Protein AF-A0A381YYX6-F1 (afdb_monomer)

Radius of gyration: 19.39 Å; Cα contacts (8 Å, |Δi|>4): 511; chains: 1; bounding box: 46×41×52 Å

Solvent-accessible surface area (backbone atoms only — not comparable to full-atom values): 13611 Å² total; per-residue (Å²): 104,41,67,60,28,30,72,75,61,34,85,60,51,74,38,57,66,86,81,47,61,52,82,28,26,32,39,23,17,33,69,49,66,44,70,76,46,42,78,76,57,62,73,68,80,57,41,55,58,58,38,49,52,54,51,28,69,72,67,76,47,62,73,60,27,25,20,23,39,21,57,35,82,62,20,56,40,52,27,56,23,40,12,15,75,65,76,27,33,32,40,36,23,17,26,50,78,36,66,72,88,50,69,55,68,26,39,40,44,83,70,76,45,55,38,44,68,23,29,32,22,34,63,85,61,55,73,49,77,45,79,65,96,45,40,68,58,41,43,56,53,51,52,56,49,24,53,72,61,69,32,34,27,41,36,35,40,44,56,35,32,31,58,64,42,68,72,40,45,40,67,47,47,50,57,48,51,50,52,50,53,46,27,51,73,67,34,92,70,65,37,66,65,42,37,52,76,77,43,95,75,78,90,88,76,54,57,46,79,77,47,72,52,77,46,81,54,99,92,39,45,34,39,42,36,36,28,41,26,38,82,96,36,55,88,44,56,41,37,37,37,31,48,81,41,86,73,47,74,34,47,98,88,83

Nearest PDB structures (foldseek):
  2o3i-assembly1_A  TM=8.059E-01  e=4.356E-14  Chromobacterium violaceum
  2o3i-assembly1_B  TM=8.061E-01  e=8.939E-14  Chromobacterium violaceum
  1uuz-assembly2_B  TM=4.459E-01  e=5.974E-01  Pseudomonas aeruginosa
  1lfp-assembly1_A  TM=2.834E-01  e=3.011E+00  Aquifex aeolicus

Secondary structure (DSSP, 8-state):
-HHHHHHHH-PPPEE-GGGS-TTSEEEEEEEEE-HHHHTTS---S-HHHHHHHHHHHHHT--EEEEEES-SSGGGGTHHHHHHHHHT--EESEESSSS--SSGGGSGGGGGT----SEEEE-TT--EEEE--SSHHHHHHHHHHHHHHTTSEEEEE---EEHHHHTTT-EETHHHHHHHHHHHHHH-SS-HHHHHHHHS-------EEEEEEEEEEETTEEEEEEEEEE-GGGTT-EEEEEEESEEEEEEETT-

Structure (mmCIF, N/CA/C/O backbone):
data_AF-A0A381YYX6-F1
#
_entry.id   AF-A0A381YYX6-F1
#
loop_
_atom_site.group_PDB
_atom_site.id
_atom_site.type_symbol
_atom_site.label_atom_id
_atom_site.label_alt_id
_atom_site.label_comp_id
_atom_site.label_asym_id
_atom_site.label_entity_id
_atom_site.label_seq_id
_atom_site.pdbx_PDB_ins_code
_atom_site.Cartn_x
_atom_site.Cartn_y
_atom_site.Cartn_z
_atom_site.occupancy
_atom_site.B_iso_or_equiv
_atom_site.auth_seq_id
_atom_site.auth_comp_id
_atom_site.auth_asym_id
_atom_site.auth_atom_id
_atom_site.pdbx_PDB_model_num
ATOM 1 N N . MET A 1 1 ? 14.173 3.634 7.887 1.00 80.88 1 MET A N 1
ATOM 2 C CA . MET A 1 1 ? 14.440 3.451 6.445 1.00 80.88 1 MET A CA 1
ATOM 3 C C . MET A 1 1 ? 14.039 4.681 5.648 1.00 80.88 1 MET A C 1
ATOM 5 O O . MET A 1 1 ? 14.941 5.336 5.165 1.00 80.88 1 MET A O 1
ATOM 9 N N . ALA A 1 2 ? 12.753 5.049 5.569 1.00 86.69 2 ALA A N 1
ATOM 10 C CA . ALA A 1 2 ? 12.320 6.215 4.785 1.00 86.69 2 ALA A CA 1
ATOM 11 C C . ALA A 1 2 ? 12.984 7.537 5.207 1.00 86.69 2 ALA A C 1
ATOM 13 O O . ALA A 1 2 ? 13.531 8.214 4.350 1.00 86.69 2 ALA A O 1
ATOM 14 N N . LEU A 1 3 ? 13.026 7.856 6.509 1.00 90.12 3 LEU A N 1
ATOM 15 C CA . LEU A 1 3 ? 13.727 9.056 6.998 1.00 90.12 3 LEU A CA 1
ATOM 16 C C . LEU A 1 3 ? 15.197 9.083 6.560 1.00 90.12 3 LEU A C 1
ATOM 18 O O . LEU A 1 3 ? 15.628 10.049 5.955 1.00 90.12 3 LEU A O 1
ATOM 22 N N . HIS A 1 4 ? 15.922 7.984 6.775 1.00 89.62 4 HIS A N 1
ATOM 23 C CA . HIS A 1 4 ? 17.321 7.866 6.363 1.00 89.62 4 HIS A CA 1
ATOM 24 C C . HIS A 1 4 ? 17.508 7.997 4.841 1.00 89.62 4 HIS A C 1
ATOM 26 O O . HIS A 1 4 ? 18.407 8.693 4.390 1.00 89.62 4 HIS A O 1
ATOM 32 N N . ALA A 1 5 ? 16.640 7.371 4.039 1.00 89.88 5 ALA A N 1
ATOM 33 C CA . ALA A 1 5 ? 16.701 7.481 2.582 1.00 89.88 5 ALA A CA 1
ATOM 34 C C . ALA A 1 5 ? 16.467 8.926 2.110 1.00 89.88 5 ALA A C 1
ATOM 36 O O . ALA A 1 5 ? 17.153 9.391 1.208 1.00 89.88 5 ALA A O 1
ATOM 37 N N . VAL A 1 6 ? 15.542 9.647 2.750 1.00 91.56 6 VAL A N 1
ATOM 38 C CA . VAL A 1 6 ? 15.277 11.066 2.472 1.00 91.56 6 VAL A CA 1
ATOM 39 C C . VAL A 1 6 ? 16.420 11.967 2.950 1.00 91.56 6 VAL A C 1
ATOM 41 O O . VAL A 1 6 ? 16.742 12.944 2.281 1.00 91.56 6 VAL A O 1
ATOM 44 N N . GLU A 1 7 ? 17.058 11.655 4.078 1.00 93.69 7 GLU A N 1
ATOM 45 C CA . GLU A 1 7 ? 18.246 12.375 4.560 1.00 93.69 7 GLU A CA 1
ATOM 46 C C . GLU A 1 7 ? 19.425 12.251 3.582 1.00 93.69 7 GLU A C 1
ATOM 48 O O . GLU A 1 7 ? 20.108 13.242 3.326 1.00 93.69 7 GLU A O 1
ATOM 53 N N . GLU A 1 8 ? 19.639 11.064 3.009 1.00 92.19 8 GLU A N 1
ATOM 54 C CA . GLU A 1 8 ? 20.750 10.792 2.087 1.00 92.19 8 GLU A CA 1
ATOM 55 C C . GLU A 1 8 ? 20.473 11.260 0.648 1.00 92.19 8 GLU A C 1
ATOM 57 O O . GLU A 1 8 ? 21.339 11.865 0.014 1.00 92.19 8 GLU A O 1
ATOM 62 N N . ALA A 1 9 ? 19.281 10.978 0.110 1.00 91.81 9 ALA A N 1
ATOM 63 C CA . ALA A 1 9 ? 18.944 11.229 -1.297 1.00 91.81 9 ALA A CA 1
ATOM 64 C C . ALA A 1 9 ? 18.145 12.524 -1.527 1.00 91.81 9 ALA A C 1
ATOM 66 O O . ALA A 1 9 ? 18.048 12.997 -2.661 1.00 91.81 9 ALA A O 1
ATOM 67 N N . GLY A 1 10 ? 17.600 13.122 -0.466 1.00 92.56 10 GLY A N 1
ATOM 68 C CA . GLY A 1 10 ? 16.755 14.311 -0.523 1.00 92.56 10 GLY A CA 1
ATOM 69 C C . GLY A 1 10 ? 15.248 14.010 -0.502 1.00 92.56 10 GLY A C 1
ATOM 70 O O . GLY A 1 10 ? 14.820 12.854 -0.452 1.00 92.56 10 GLY A O 1
ATOM 71 N N . PRO A 1 11 ? 14.411 15.065 -0.502 1.00 93.94 11 PRO A N 1
ATOM 72 C CA . PRO A 1 11 ? 12.960 14.929 -0.449 1.00 93.94 11 PRO A CA 1
ATOM 73 C C . PRO A 1 11 ? 12.409 14.257 -1.709 1.00 93.94 11 PRO A C 1
ATOM 75 O O . PRO A 1 11 ? 12.837 14.551 -2.824 1.00 93.94 11 PRO A O 1
ATOM 78 N N . VAL A 1 12 ? 11.404 13.401 -1.523 1.00 97.19 12 VAL A N 1
ATOM 79 C CA . VAL A 1 12 ? 10.694 12.732 -2.618 1.00 97.19 12 VAL A CA 1
ATOM 80 C C . VAL A 1 12 ? 9.563 13.632 -3.113 1.00 97.19 12 VAL A C 1
ATOM 82 O O . VAL A 1 12 ? 8.680 13.965 -2.318 1.00 97.19 12 VAL A O 1
ATOM 85 N N . PRO A 1 13 ? 9.543 14.022 -4.400 1.00 97.81 13 PRO A N 1
ATOM 86 C CA . PRO A 1 13 ? 8.414 14.749 -4.963 1.00 97.81 13 PRO A CA 1
ATOM 87 C C . PRO A 1 13 ? 7.161 13.872 -4.966 1.00 97.81 13 PRO A C 1
ATOM 89 O O . PRO A 1 13 ? 7.193 12.747 -5.468 1.00 97.81 13 PRO A O 1
ATOM 92 N N . LEU A 1 14 ? 6.068 14.403 -4.429 1.00 98.25 14 LEU A N 1
ATOM 93 C CA . LEU A 1 14 ? 4.738 13.816 -4.544 1.00 98.25 14 LEU A CA 1
ATOM 94 C C . LEU A 1 14 ? 4.060 14.402 -5.791 1.00 98.25 14 LEU A C 1
ATOM 96 O O . LEU A 1 14 ? 4.027 15.625 -5.934 1.00 98.25 14 LEU A O 1
ATOM 100 N N . VAL A 1 15 ? 3.576 13.553 -6.697 1.00 98.56 15 VAL A N 1
ATOM 101 C CA . VAL A 1 15 ? 3.049 13.967 -8.013 1.00 98.56 15 VAL A CA 1
ATOM 102 C C . VAL A 1 15 ? 1.710 13.312 -8.319 1.00 98.56 15 VAL A C 1
ATOM 104 O O . VAL A 1 15 ? 1.430 12.209 -7.847 1.00 98.56 15 VAL A O 1
ATOM 107 N N . ASP A 1 16 ? 0.901 13.955 -9.155 1.00 98.31 16 ASP A N 1
ATOM 108 C CA . ASP A 1 16 ? -0.265 13.310 -9.748 1.00 98.31 16 ASP A CA 1
ATOM 109 C C . ASP A 1 16 ? 0.155 12.532 -11.018 1.00 98.31 16 ASP A C 1
ATOM 111 O O . ASP A 1 16 ? 1.159 12.838 -11.666 1.00 98.31 16 ASP A O 1
ATOM 115 N N . LEU A 1 17 ? -0.609 11.504 -11.397 1.00 98.06 17 LEU A N 1
ATOM 116 C CA . LEU A 1 17 ? -0.414 10.782 -12.662 1.00 98.06 17 LEU A CA 1
ATOM 117 C C . LEU A 1 17 ? -0.517 11.705 -13.891 1.00 98.06 17 LEU A C 1
ATOM 119 O O . LEU A 1 17 ? 0.053 11.404 -14.938 1.00 98.06 17 LEU A O 1
ATOM 123 N N . ASP A 1 18 ? -1.243 12.816 -13.774 1.00 97.69 18 ASP A N 1
ATOM 124 C CA . ASP A 1 18 ? -1.425 13.842 -14.800 1.00 97.69 18 ASP A CA 1
ATOM 125 C C . ASP A 1 18 ? -0.129 14.595 -15.127 1.00 97.69 18 ASP A C 1
ATOM 127 O O . ASP A 1 18 ? 0.014 15.087 -16.247 1.00 97.69 18 ASP A O 1
ATOM 131 N N . ASP A 1 19 ? 0.833 14.602 -14.201 1.00 97.38 19 ASP A N 1
ATOM 132 C CA . ASP A 1 19 ? 2.127 15.273 -14.346 1.00 97.38 19 ASP A CA 1
ATOM 133 C C . ASP A 1 19 ? 3.205 14.382 -14.995 1.00 97.38 19 ASP A C 1
ATOM 135 O O . ASP A 1 19 ? 4.332 14.828 -15.229 1.00 97.38 19 ASP A O 1
ATOM 139 N N . LEU A 1 20 ? 2.887 13.114 -15.277 1.00 97.88 20 LEU A N 1
ATOM 140 C CA . LEU A 1 20 ? 3.829 12.109 -15.774 1.00 97.88 20 LEU A CA 1
ATOM 141 C C . LEU A 1 20 ? 3.598 11.767 -17.254 1.00 97.88 20 LEU A C 1
ATOM 143 O O . LEU A 1 20 ? 2.493 11.886 -17.782 1.00 97.88 20 LEU A O 1
ATOM 147 N N . ASP A 1 21 ? 4.653 11.283 -17.920 1.00 96.81 21 ASP A N 1
ATOM 148 C CA . ASP A 1 21 ? 4.573 10.758 -19.290 1.00 96.81 21 ASP A CA 1
ATOM 149 C C . ASP A 1 21 ? 3.584 9.573 -19.350 1.00 96.81 21 ASP A C 1
ATOM 151 O O . ASP A 1 21 ? 3.831 8.572 -18.670 1.00 96.81 21 ASP A O 1
ATOM 155 N N . PRO A 1 22 ? 2.509 9.633 -20.167 1.00 97.38 22 PRO A N 1
ATOM 156 C CA . PRO A 1 22 ? 1.511 8.565 -20.295 1.00 97.38 22 PRO A CA 1
ATOM 157 C C . PRO A 1 22 ? 2.090 7.175 -20.601 1.00 97.38 22 PRO A C 1
ATOM 159 O O . PRO A 1 22 ? 1.522 6.165 -20.180 1.00 97.38 22 PRO A O 1
ATOM 162 N N . GLU A 1 23 ? 3.225 7.108 -21.301 1.00 96.50 23 GLU A N 1
ATOM 163 C CA . GLU A 1 23 ? 3.896 5.854 -21.666 1.00 96.50 23 GLU A CA 1
ATOM 164 C C . GLU A 1 23 ? 4.914 5.374 -20.617 1.00 96.50 23 GLU A C 1
ATOM 166 O O . GLU A 1 23 ? 5.422 4.246 -20.707 1.00 96.50 23 GLU A O 1
ATOM 171 N N . GLY A 1 24 ? 5.216 6.215 -19.626 1.00 96.62 24 GLY A N 1
ATOM 172 C CA . GLY A 1 24 ? 6.117 5.906 -18.526 1.00 96.62 24 GLY A CA 1
ATOM 173 C C . GLY A 1 24 ? 5.569 4.801 -17.627 1.00 96.62 24 GLY A C 1
ATOM 174 O O . GLY A 1 24 ? 4.358 4.646 -17.481 1.00 96.62 24 GLY A O 1
ATOM 175 N N . LEU A 1 25 ? 6.459 4.008 -17.029 1.00 98.19 25 LEU A N 1
ATOM 176 C CA . LEU A 1 25 ? 6.074 2.899 -16.158 1.00 98.19 25 LEU A CA 1
ATOM 177 C C . LEU A 1 25 ? 5.944 3.365 -14.698 1.00 98.19 25 LEU A C 1
ATOM 179 O O . LEU A 1 25 ? 6.877 3.944 -14.143 1.00 98.19 25 LEU A O 1
ATOM 183 N N . VAL A 1 26 ? 4.815 3.073 -14.059 1.00 98.44 26 VAL A N 1
ATOM 184 C CA . VAL A 1 26 ? 4.611 3.241 -12.615 1.00 98.44 26 VAL A CA 1
ATOM 185 C C . VAL A 1 26 ? 4.803 1.891 -11.934 1.00 98.44 26 VAL A C 1
ATOM 187 O O . VAL A 1 26 ? 4.301 0.871 -12.416 1.00 98.44 26 VAL A O 1
ATOM 190 N N . LEU A 1 27 ? 5.520 1.884 -10.809 1.00 98.38 27 LEU A N 1
ATOM 191 C CA . LEU A 1 27 ? 5.778 0.682 -10.014 1.00 98.38 27 LEU A CA 1
ATOM 192 C C . LEU A 1 27 ? 5.077 0.748 -8.647 1.00 98.38 27 LEU A C 1
ATOM 194 O O . LEU A 1 27 ? 5.678 1.222 -7.672 1.00 98.38 27 LEU A O 1
ATOM 198 N N . PRO A 1 28 ? 3.830 0.243 -8.536 1.00 97.94 28 PRO A N 1
ATOM 199 C CA . PRO A 1 28 ? 3.212 -0.008 -7.242 1.00 97.94 28 PRO A CA 1
ATOM 200 C C . PRO A 1 28 ? 4.079 -0.974 -6.442 1.00 97.94 28 PRO A C 1
ATOM 202 O O . PRO A 1 28 ? 4.498 -2.024 -6.939 1.00 97.94 28 PRO A O 1
ATOM 205 N N . SER A 1 29 ? 4.399 -0.584 -5.218 1.00 95.88 29 SER A N 1
ATOM 206 C CA . SER A 1 29 ? 5.426 -1.225 -4.410 1.00 95.88 29 SER A CA 1
ATOM 207 C C . SER A 1 29 ? 4.959 -1.397 -2.973 1.00 95.88 29 SER A C 1
ATOM 209 O O . SER A 1 29 ? 4.189 -0.594 -2.447 1.00 95.88 29 SER A O 1
ATOM 211 N N . GLY A 1 30 ? 5.443 -2.452 -2.332 1.00 94.38 30 GLY A N 1
ATOM 212 C CA . GLY A 1 30 ? 5.101 -2.777 -0.956 1.00 94.38 30 GLY A CA 1
ATOM 213 C C . GLY A 1 30 ? 5.830 -4.023 -0.473 1.00 94.38 30 GLY A C 1
ATOM 214 O O . GLY A 1 30 ? 6.678 -4.591 -1.159 1.00 94.38 30 GLY A O 1
ATOM 215 N N . MET A 1 31 ? 5.484 -4.468 0.719 1.00 92.69 31 MET A N 1
ATOM 216 C CA . MET A 1 31 ? 5.935 -5.694 1.346 1.00 92.69 31 MET A CA 1
ATOM 217 C C . MET A 1 31 ? 4.779 -6.696 1.376 1.00 92.69 31 MET A C 1
ATOM 219 O O . MET A 1 31 ? 3.639 -6.346 1.677 1.00 92.69 31 MET A O 1
ATOM 223 N N . ILE A 1 32 ? 5.104 -7.961 1.126 1.00 92.06 32 ILE A N 1
ATOM 224 C CA . ILE A 1 32 ? 4.199 -9.097 1.283 1.00 92.06 32 ILE A CA 1
ATOM 225 C C . ILE A 1 32 ? 4.720 -9.975 2.420 1.00 92.06 32 ILE A C 1
ATOM 227 O O . ILE A 1 32 ? 5.926 -10.205 2.546 1.00 92.06 32 ILE A O 1
ATOM 231 N N . GLY A 1 33 ? 3.808 -10.500 3.235 1.00 88.25 33 GLY A N 1
ATOM 232 C CA . GLY A 1 33 ? 4.115 -11.397 4.347 1.00 88.25 33 GLY A CA 1
ATOM 233 C C . GLY A 1 33 ? 3.717 -10.815 5.697 1.00 88.25 33 GLY A C 1
ATOM 234 O O . GLY A 1 33 ? 2.875 -9.927 5.775 1.00 88.25 33 GLY A O 1
ATOM 235 N N . ALA A 1 34 ? 4.297 -11.349 6.769 1.00 82.25 34 ALA A N 1
ATOM 236 C CA . ALA A 1 34 ? 3.921 -10.993 8.132 1.00 82.25 34 ALA A CA 1
ATOM 237 C C . ALA A 1 34 ? 4.658 -9.725 8.612 1.00 82.25 34 ALA A C 1
ATOM 239 O O . ALA A 1 34 ? 5.888 -9.752 8.727 1.00 82.25 34 ALA A O 1
ATOM 240 N N . PRO A 1 35 ? 3.947 -8.642 8.990 1.00 75.75 35 PRO A N 1
ATOM 241 C CA . PRO A 1 35 ? 4.582 -7.440 9.538 1.00 75.75 35 PRO A CA 1
ATOM 242 C C . PRO A 1 35 ? 5.388 -7.708 10.815 1.00 75.75 35 PRO A C 1
ATOM 244 O O . PRO A 1 35 ? 6.417 -7.079 11.043 1.00 75.75 35 PRO A O 1
ATOM 247 N N . THR A 1 36 ? 4.960 -8.678 11.629 1.00 77.19 36 THR A N 1
ATOM 248 C CA . THR A 1 36 ? 5.667 -9.090 12.852 1.00 77.19 36 THR A CA 1
ATOM 249 C C . THR A 1 36 ? 7.065 -9.626 12.563 1.00 77.19 36 THR A C 1
ATOM 251 O O . THR A 1 36 ? 7.990 -9.351 13.318 1.00 77.19 36 THR A O 1
ATOM 254 N N . VAL A 1 37 ? 7.239 -10.336 11.446 1.00 83.06 37 VAL A N 1
ATOM 255 C CA . VAL A 1 37 ? 8.537 -10.872 11.023 1.00 83.06 37 VAL A CA 1
ATOM 256 C C . VAL A 1 37 ? 9.470 -9.751 10.577 1.00 83.06 37 VAL A C 1
ATOM 258 O O . VAL A 1 37 ? 10.661 -9.802 10.861 1.00 83.06 37 VAL A O 1
ATOM 261 N N . MET A 1 38 ? 8.950 -8.714 9.917 1.00 77.62 38 MET A N 1
ATOM 262 C CA . MET A 1 38 ? 9.761 -7.603 9.406 1.00 77.62 38 MET A CA 1
ATOM 263 C C . MET A 1 38 ? 10.511 -6.845 10.511 1.00 77.62 38 MET A C 1
ATOM 265 O O . MET A 1 38 ? 11.595 -6.319 10.267 1.00 77.62 38 MET A O 1
ATOM 269 N N . VAL A 1 39 ? 9.963 -6.802 11.728 1.00 80.94 39 VAL A N 1
ATOM 270 C CA . VAL A 1 39 ? 10.629 -6.155 12.871 1.00 80.94 39 VAL A CA 1
ATOM 271 C C . VAL A 1 39 ? 11.963 -6.840 13.206 1.00 80.94 39 VAL A C 1
ATOM 273 O O . VAL A 1 39 ? 12.892 -6.179 13.662 1.00 80.94 39 VAL A O 1
ATOM 276 N N . GLU A 1 40 ? 12.084 -8.141 12.932 1.00 85.38 40 GLU A N 1
ATOM 277 C CA . GLU A 1 40 ? 13.297 -8.933 13.177 1.00 85.38 40 GLU A CA 1
ATOM 278 C C . GLU A 1 40 ? 14.110 -9.176 11.893 1.00 85.38 40 GLU A C 1
ATOM 280 O O . GLU A 1 40 ? 15.341 -9.205 11.916 1.00 85.38 40 GLU A O 1
ATOM 285 N N . LYS A 1 41 ? 13.428 -9.311 10.751 1.00 87.31 41 LYS A N 1
ATOM 286 C CA . LYS A 1 41 ? 14.003 -9.532 9.420 1.00 87.31 41 LYS A CA 1
ATOM 287 C C . LYS A 1 41 ? 14.130 -8.205 8.673 1.00 87.31 41 LYS A C 1
ATOM 289 O O . LYS A 1 41 ? 13.368 -7.907 7.753 1.00 87.31 41 LYS A O 1
ATOM 294 N N . ILE A 1 42 ? 15.095 -7.404 9.119 1.00 86.44 42 ILE A N 1
ATOM 295 C CA . ILE A 1 42 ? 15.358 -6.055 8.604 1.00 86.44 42 ILE A CA 1
ATOM 296 C C . ILE A 1 42 ? 15.678 -6.122 7.096 1.00 86.44 42 ILE A C 1
ATOM 298 O O . ILE A 1 42 ? 16.558 -6.898 6.712 1.00 86.44 42 ILE A O 1
ATOM 302 N N . PRO A 1 43 ? 15.011 -5.321 6.239 1.00 86.56 43 PRO A N 1
ATOM 303 C CA . PRO A 1 43 ? 15.330 -5.281 4.815 1.00 86.56 43 PRO A CA 1
ATOM 304 C C . PRO A 1 43 ? 16.753 -4.768 4.557 1.00 86.56 43 PRO A C 1
ATOM 306 O O . PRO A 1 43 ? 17.289 -3.954 5.310 1.00 86.56 43 PRO A O 1
ATOM 309 N N . ASN A 1 44 ? 17.345 -5.224 3.459 1.00 91.69 44 ASN A N 1
ATOM 310 C CA . ASN A 1 44 ? 18.684 -4.874 3.001 1.00 91.69 44 ASN A CA 1
ATOM 311 C C . ASN A 1 44 ? 18.810 -3.387 2.634 1.00 91.69 44 ASN A C 1
ATOM 313 O O . ASN A 1 44 ? 19.843 -2.771 2.878 1.00 91.69 44 ASN A O 1
ATOM 317 N N . GLY A 1 45 ? 17.753 -2.821 2.047 1.00 89.06 45 GLY A N 1
ATOM 318 C CA . GLY A 1 45 ? 17.700 -1.461 1.514 1.00 89.06 45 GLY A CA 1
ATOM 319 C C . GLY A 1 45 ? 17.890 -1.383 -0.004 1.00 89.06 45 GLY A C 1
ATOM 320 O O . GLY A 1 45 ? 17.571 -0.356 -0.592 1.00 89.06 45 GLY A O 1
ATOM 321 N N . ALA A 1 46 ? 18.362 -2.453 -0.654 1.00 93.38 46 ALA A N 1
ATOM 322 C CA . ALA A 1 46 ? 18.570 -2.511 -2.105 1.00 93.38 46 ALA A CA 1
ATOM 323 C C . ALA A 1 46 ? 17.494 -3.318 -2.864 1.00 93.38 46 ALA A C 1
ATOM 325 O O . ALA A 1 46 ? 17.630 -3.541 -4.071 1.00 93.38 46 ALA A O 1
ATOM 326 N N . GLU A 1 47 ? 16.428 -3.760 -2.191 1.00 95.31 47 GLU A N 1
ATOM 327 C CA . GLU A 1 47 ? 15.335 -4.536 -2.790 1.00 95.31 47 GLU A CA 1
ATOM 328 C C . GLU A 1 47 ? 14.663 -3.778 -3.937 1.00 95.31 47 GLU A C 1
ATOM 330 O O . GLU A 1 47 ? 14.423 -4.358 -4.997 1.00 95.31 47 GLU A O 1
ATOM 335 N N . SER A 1 48 ? 14.440 -2.471 -3.760 1.00 94.44 48 SER A N 1
ATOM 336 C CA . SER A 1 48 ? 13.891 -1.571 -4.781 1.00 94.44 48 SER A CA 1
ATOM 337 C C . SER A 1 48 ? 14.650 -1.685 -6.104 1.00 94.44 48 SER A C 1
ATOM 339 O O . SER A 1 48 ? 14.050 -1.828 -7.167 1.00 94.44 48 SER A O 1
ATOM 341 N N . ARG A 1 49 ? 15.985 -1.680 -6.040 1.00 96.06 49 ARG A N 1
ATOM 342 C CA . ARG A 1 49 ? 16.882 -1.681 -7.195 1.00 96.06 49 ARG A CA 1
ATOM 343 C C . ARG A 1 49 ? 16.800 -2.986 -7.970 1.00 96.06 49 ARG A C 1
ATOM 345 O O . ARG A 1 49 ? 16.708 -2.957 -9.196 1.00 96.06 49 ARG A O 1
ATOM 352 N N . VAL A 1 50 ? 16.840 -4.118 -7.269 1.00 97.94 50 VAL A N 1
ATOM 353 C CA . VAL A 1 50 ? 16.811 -5.440 -7.910 1.00 97.94 50 VAL A CA 1
ATOM 354 C C . VAL A 1 50 ? 15.415 -5.779 -8.443 1.00 97.94 50 VAL A C 1
ATOM 356 O O . VAL A 1 50 ? 15.306 -6.333 -9.535 1.00 97.94 50 VAL A O 1
ATOM 359 N N . ILE A 1 51 ? 14.353 -5.361 -7.742 1.00 98.19 51 ILE A N 1
ATOM 360 C CA . ILE A 1 51 ? 12.956 -5.488 -8.188 1.00 98.19 51 ILE A CA 1
ATOM 361 C C . ILE A 1 51 ? 12.712 -4.622 -9.427 1.00 98.19 51 ILE A C 1
ATOM 363 O O . ILE A 1 51 ? 12.270 -5.142 -10.453 1.00 98.19 51 ILE A O 1
ATOM 367 N N . ARG A 1 52 ? 13.056 -3.326 -9.370 1.00 97.62 52 ARG A N 1
ATOM 368 C CA . ARG A 1 52 ? 12.925 -2.401 -10.506 1.00 97.62 52 ARG A CA 1
ATOM 369 C C . ARG A 1 52 ? 13.681 -2.931 -11.716 1.00 97.62 52 ARG A C 1
ATOM 371 O O . ARG A 1 52 ? 13.093 -3.062 -12.780 1.00 97.62 52 ARG A O 1
ATOM 378 N N . SER A 1 53 ? 14.950 -3.309 -11.545 1.00 97.88 53 SER A N 1
ATOM 379 C CA . SER A 1 53 ? 15.772 -3.816 -12.648 1.00 97.88 53 SER A CA 1
ATOM 380 C C . SER A 1 53 ? 15.163 -5.055 -13.313 1.00 97.88 53 SER A C 1
ATOM 382 O O . SER A 1 53 ? 15.173 -5.143 -14.540 1.00 97.88 53 SER A O 1
ATOM 384 N N . ALA A 1 54 ? 14.602 -5.987 -12.535 1.00 98.25 54 ALA A N 1
ATOM 385 C CA . ALA A 1 54 ? 13.947 -7.172 -13.081 1.00 98.25 54 ALA A CA 1
ATOM 386 C C . ALA A 1 54 ? 12.681 -6.823 -13.882 1.00 98.25 54 ALA A C 1
ATOM 388 O O . ALA A 1 54 ? 12.475 -7.363 -14.971 1.00 98.25 54 ALA A O 1
ATOM 389 N N . LEU A 1 55 ? 11.854 -5.905 -13.372 1.00 98.31 55 LEU A N 1
ATOM 390 C CA . LEU A 1 55 ? 10.625 -5.478 -14.045 1.00 98.31 55 LEU A CA 1
ATOM 391 C C . LEU A 1 55 ? 10.910 -4.650 -15.302 1.00 98.31 55 LEU A C 1
ATOM 393 O O . LEU A 1 55 ? 10.32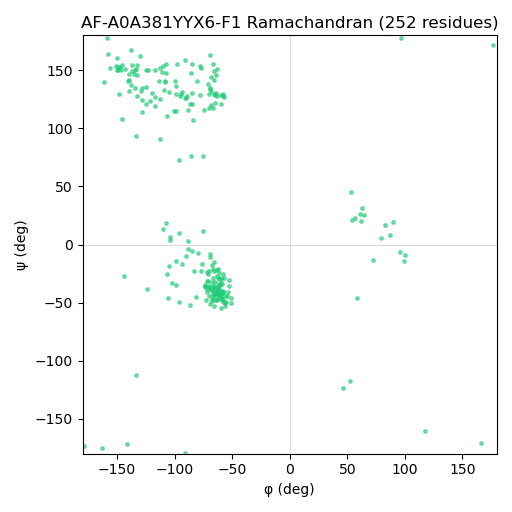5 -4.923 -16.347 1.00 98.31 55 LEU A O 1
ATOM 397 N N . GLU A 1 56 ? 11.847 -3.704 -15.243 1.00 97.31 56 GLU A N 1
ATOM 398 C CA . GLU A 1 56 ? 12.255 -2.896 -16.398 1.00 97.31 56 GLU A CA 1
ATOM 399 C C . GLU A 1 56 ? 12.846 -3.770 -17.511 1.00 97.31 56 GLU A C 1
ATOM 401 O O . GLU A 1 56 ? 12.466 -3.634 -18.675 1.00 97.31 56 GLU A O 1
ATOM 406 N N . ALA A 1 57 ? 13.712 -4.731 -17.161 1.00 97.25 57 ALA A N 1
ATOM 407 C CA . ALA A 1 57 ? 14.266 -5.685 -18.121 1.00 97.25 57 ALA A CA 1
ATOM 408 C C . ALA A 1 57 ? 13.176 -6.558 -18.761 1.00 97.25 57 ALA A C 1
ATOM 410 O O . ALA A 1 57 ? 13.234 -6.849 -19.957 1.00 97.25 57 ALA A O 1
ATOM 411 N N . ARG A 1 58 ? 12.167 -6.966 -17.981 1.00 97.19 58 ARG A N 1
ATOM 412 C CA . ARG A 1 58 ? 11.063 -7.800 -18.467 1.00 97.19 58 ARG A CA 1
ATOM 413 C C . ARG A 1 58 ? 10.074 -7.037 -19.350 1.00 97.19 58 ARG A C 1
ATOM 415 O O . ARG A 1 58 ? 9.512 -7.633 -20.273 1.00 97.19 58 ARG A O 1
ATOM 422 N N . LEU A 1 59 ? 9.830 -5.765 -19.049 1.00 96.81 59 LEU A N 1
ATOM 423 C CA . LEU A 1 59 ? 8.846 -4.920 -19.732 1.00 96.81 59 LEU A CA 1
ATOM 424 C C . LEU A 1 59 ? 9.448 -4.093 -20.873 1.00 96.81 59 LEU A C 1
ATOM 426 O O . LEU A 1 59 ? 8.702 -3.594 -21.712 1.00 96.81 59 LEU A O 1
ATOM 430 N N . GLY A 1 60 ? 10.774 -3.940 -20.919 1.00 96.19 60 GLY A N 1
ATOM 431 C CA . GLY A 1 60 ? 11.449 -3.082 -21.894 1.00 96.19 60 GLY A CA 1
ATOM 432 C C . GLY A 1 60 ? 11.109 -1.598 -21.722 1.00 96.19 60 GLY A C 1
ATOM 433 O O . GLY A 1 60 ? 11.149 -0.846 -22.693 1.00 96.19 60 GLY A O 1
ATOM 434 N N . ARG A 1 61 ? 10.735 -1.184 -20.505 1.00 95.50 61 ARG A N 1
ATOM 435 C CA . ARG A 1 61 ? 10.342 0.186 -20.141 1.00 95.50 61 ARG A CA 1
ATOM 436 C C . ARG A 1 61 ? 11.036 0.591 -18.849 1.00 95.50 61 ARG A C 1
ATOM 438 O O . ARG A 1 61 ? 11.318 -0.267 -18.023 1.00 95.50 61 ARG A O 1
ATOM 445 N N . VAL A 1 62 ? 11.286 1.885 -18.687 1.00 95.00 62 VAL A N 1
ATOM 446 C CA . VAL A 1 62 ? 11.920 2.459 -17.491 1.00 95.00 62 VAL A CA 1
ATOM 447 C C . VAL A 1 62 ? 10.844 3.041 -16.579 1.00 95.00 62 VAL A C 1
ATOM 449 O O . VAL A 1 62 ? 9.877 3.637 -17.063 1.00 95.00 62 VAL A O 1
ATOM 452 N N . ALA A 1 63 ? 11.007 2.855 -15.271 1.00 97.75 63 ALA A N 1
ATOM 453 C CA . ALA A 1 63 ? 10.119 3.426 -14.271 1.00 97.75 63 ALA A CA 1
ATOM 454 C C . ALA A 1 63 ? 10.254 4.953 -14.222 1.00 97.75 63 ALA A C 1
ATOM 456 O O . ALA A 1 63 ? 11.360 5.486 -14.145 1.00 97.75 63 ALA A O 1
ATOM 457 N N . VAL A 1 64 ? 9.119 5.650 -14.237 1.00 98.25 64 VAL A N 1
ATOM 458 C CA . VAL A 1 64 ? 9.046 7.115 -14.110 1.00 98.25 64 VAL A CA 1
ATOM 459 C C . VAL A 1 64 ? 8.556 7.559 -12.737 1.00 98.25 64 VAL A C 1
ATOM 461 O O . VAL A 1 64 ? 8.787 8.701 -12.360 1.00 98.25 64 VAL A O 1
ATOM 464 N N . ALA A 1 65 ? 7.905 6.669 -11.983 1.00 98.44 65 ALA A N 1
ATOM 465 C CA . ALA A 1 65 ? 7.452 6.932 -10.624 1.00 98.44 65 ALA A CA 1
ATOM 466 C C . ALA A 1 65 ? 7.285 5.634 -9.824 1.00 98.44 65 ALA A C 1
ATOM 468 O O . ALA A 1 65 ? 6.976 4.570 -10.374 1.00 98.44 65 ALA A O 1
ATOM 469 N N . MET A 1 66 ? 7.444 5.747 -8.509 1.00 98.00 66 MET A N 1
ATOM 470 C CA . MET A 1 66 ? 7.007 4.725 -7.559 1.00 98.00 66 MET A CA 1
ATOM 471 C C . MET A 1 66 ? 5.573 5.027 -7.116 1.00 98.00 66 MET A C 1
ATOM 473 O O . MET A 1 66 ? 5.117 6.167 -7.194 1.00 98.00 66 MET A O 1
ATOM 477 N N . MET A 1 67 ? 4.858 4.024 -6.619 1.00 98.25 67 MET A N 1
ATOM 478 C CA . MET A 1 67 ? 3.533 4.212 -6.026 1.00 98.25 67 MET A CA 1
ATOM 479 C C . MET A 1 67 ? 3.356 3.271 -4.837 1.00 98.25 67 MET A C 1
ATOM 481 O O . MET A 1 67 ? 3.945 2.187 -4.808 1.00 98.25 67 MET A O 1
ATOM 485 N N . CYS A 1 68 ? 2.546 3.667 -3.859 1.00 97.50 68 CYS A N 1
ATOM 486 C CA . CYS A 1 68 ? 2.147 2.759 -2.795 1.00 97.50 68 CYS A CA 1
ATOM 487 C C . CYS A 1 68 ? 1.222 1.672 -3.339 1.00 97.50 68 CYS A C 1
ATOM 489 O O . CYS A 1 68 ? 0.306 1.948 -4.109 1.00 97.50 68 CYS A O 1
ATOM 491 N N . LEU A 1 69 ? 1.460 0.417 -2.953 1.00 95.44 69 LEU A N 1
ATOM 492 C CA . LEU A 1 69 ? 0.510 -0.649 -3.261 1.00 95.44 69 LEU A CA 1
ATOM 493 C C . LEU A 1 69 ? -0.805 -0.434 -2.492 1.00 95.44 69 LEU A C 1
ATOM 495 O O . LEU A 1 69 ? -1.886 -0.553 -3.060 1.00 95.44 69 LEU A O 1
ATOM 499 N N . GLU A 1 70 ? -0.692 -0.064 -1.219 1.00 93.75 70 GLU A N 1
ATOM 500 C CA . GLU A 1 70 ? -1.805 0.243 -0.323 1.00 93.75 70 GLU A CA 1
ATOM 501 C C . GLU A 1 70 ? -1.372 1.277 0.724 1.00 93.75 70 GLU A C 1
ATOM 503 O O . GLU A 1 70 ? -0.215 1.294 1.162 1.00 93.75 70 GLU A O 1
ATOM 508 N N . MET A 1 71 ? -2.311 2.098 1.185 1.00 91.94 71 MET A N 1
ATOM 509 C CA . MET A 1 71 ? -2.129 2.963 2.344 1.00 91.94 71 MET A CA 1
ATOM 510 C C . MET A 1 71 ? -2.445 2.209 3.635 1.00 91.94 71 MET A C 1
ATOM 512 O O . MET A 1 71 ? -3.481 2.393 4.273 1.00 91.94 71 MET A O 1
ATOM 516 N N . GLY A 1 72 ? -1.501 1.352 4.028 1.00 85.69 72 GLY A N 1
ATOM 517 C CA . GLY A 1 72 ? -1.537 0.596 5.276 1.00 85.69 72 GLY A CA 1
ATOM 518 C C . GLY A 1 72 ? -0.140 0.332 5.830 1.00 85.69 72 GLY A C 1
ATOM 519 O O . GLY A 1 72 ? 0.743 -0.145 5.120 1.00 85.69 72 GLY A O 1
ATOM 520 N N . GLY A 1 73 ? 0.074 0.642 7.113 1.00 86.38 73 GLY A N 1
ATOM 521 C CA . GLY A 1 73 ? 1.307 0.316 7.836 1.00 86.38 73 GLY A CA 1
ATOM 522 C C . GLY A 1 73 ? 2.590 0.654 7.064 1.00 86.38 73 GLY A C 1
ATOM 523 O O . GLY A 1 73 ? 2.812 1.793 6.658 1.00 86.38 73 GLY A O 1
ATOM 524 N N . ILE A 1 74 ? 3.446 -0.352 6.859 1.00 88.44 74 ILE A N 1
ATOM 525 C CA . ILE A 1 74 ? 4.722 -0.181 6.152 1.00 88.44 74 ILE A CA 1
ATOM 526 C C . ILE A 1 74 ? 4.554 0.059 4.646 1.00 88.44 74 ILE A C 1
ATOM 528 O O . ILE A 1 74 ? 5.409 0.706 4.047 1.00 88.44 74 ILE A O 1
ATOM 532 N N . ASN A 1 75 ? 3.462 -0.401 4.033 1.00 92.38 75 ASN A N 1
ATOM 533 C CA . ASN A 1 75 ? 3.224 -0.261 2.595 1.00 92.38 75 ASN A CA 1
ATOM 534 C C . ASN A 1 75 ? 2.939 1.188 2.185 1.00 92.38 75 ASN A C 1
ATOM 536 O O . ASN A 1 75 ? 3.262 1.565 1.063 1.00 92.38 75 ASN A O 1
ATOM 540 N N . GLY A 1 76 ? 2.478 2.024 3.121 1.00 91.75 76 GLY A N 1
ATOM 541 C CA . GLY A 1 76 ? 2.373 3.473 2.925 1.00 91.75 76 GLY A CA 1
ATOM 542 C C . GLY A 1 76 ? 3.691 4.245 3.096 1.00 91.75 76 GLY A C 1
ATOM 543 O O . GLY A 1 76 ? 3.724 5.445 2.848 1.00 91.75 76 GLY A O 1
ATOM 544 N N . VAL A 1 77 ? 4.779 3.597 3.541 1.00 91.88 77 VAL A N 1
ATOM 545 C CA . VAL A 1 77 ? 6.051 4.271 3.892 1.00 91.88 77 VAL A CA 1
ATOM 546 C C . VAL A 1 77 ? 7.252 3.712 3.125 1.00 91.88 77 VAL A C 1
ATOM 548 O O . VAL A 1 77 ? 8.138 4.466 2.724 1.00 91.88 77 VAL A O 1
ATOM 551 N N . LEU A 1 78 ? 7.310 2.399 2.897 1.00 92.8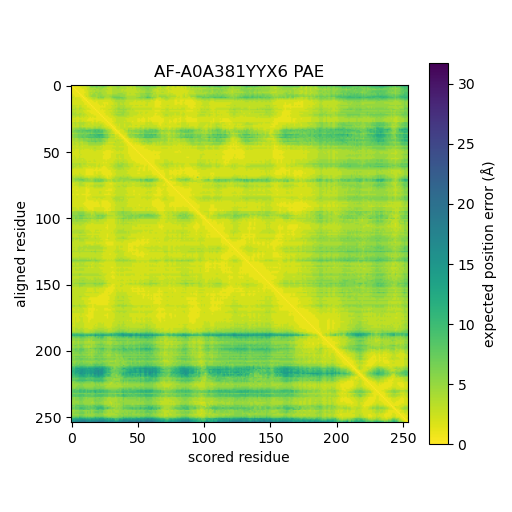1 78 LEU A N 1
ATOM 552 C CA . LEU A 1 78 ? 8.382 1.733 2.151 1.00 92.81 78 LEU A CA 1
ATOM 553 C C . LEU A 1 78 ? 8.589 2.325 0.742 1.00 92.81 78 LEU A C 1
ATOM 555 O O . LEU A 1 78 ? 9.741 2.598 0.397 1.00 92.81 78 LEU A O 1
ATOM 559 N N . PRO A 1 79 ? 7.534 2.612 -0.045 1.00 95.75 79 PRO A N 1
ATOM 560 C CA . PRO A 1 79 ? 7.677 3.200 -1.377 1.00 95.75 79 PRO A CA 1
ATOM 561 C C . PRO A 1 79 ? 8.305 4.595 -1.362 1.00 95.75 79 PRO A C 1
ATOM 563 O O . PRO A 1 79 ? 8.990 4.944 -2.317 1.00 95.75 79 PRO A O 1
ATOM 566 N N . VAL A 1 80 ? 8.163 5.361 -0.271 1.00 95.62 80 VAL A N 1
ATOM 567 C CA . VAL A 1 80 ? 8.859 6.649 -0.089 1.00 95.62 80 VAL A CA 1
ATOM 568 C C . VAL A 1 80 ? 10.371 6.428 -0.056 1.00 95.62 80 VAL A C 1
ATOM 570 O O . VAL A 1 80 ? 11.118 7.109 -0.751 1.00 95.62 80 VAL A O 1
ATOM 573 N N . ALA A 1 81 ? 10.837 5.437 0.711 1.00 93.88 81 ALA A N 1
ATOM 574 C CA . ALA A 1 81 ? 12.260 5.108 0.774 1.00 93.88 81 ALA A CA 1
ATOM 575 C C . ALA A 1 81 ? 12.799 4.662 -0.592 1.00 93.88 81 ALA A C 1
ATOM 577 O O . ALA A 1 81 ? 13.918 5.001 -0.970 1.00 93.88 81 ALA A O 1
ATOM 578 N N . TRP A 1 82 ? 11.992 3.907 -1.337 1.00 94.88 82 TRP A N 1
ATOM 579 C CA . TRP A 1 82 ? 12.371 3.407 -2.652 1.00 94.88 82 TRP A CA 1
ATOM 580 C C . TRP A 1 82 ? 12.406 4.508 -3.702 1.00 94.88 82 TRP A C 1
ATOM 582 O O . TRP A 1 82 ? 13.323 4.527 -4.513 1.00 94.88 82 TRP A O 1
ATOM 592 N N . ALA A 1 83 ? 11.438 5.423 -3.674 1.00 96.81 83 ALA A N 1
ATOM 593 C CA . ALA A 1 83 ? 11.404 6.599 -4.531 1.00 96.81 83 ALA A CA 1
ATOM 594 C C . ALA A 1 83 ? 12.645 7.479 -4.306 1.00 96.81 83 ALA A C 1
ATOM 596 O O . ALA A 1 83 ? 13.304 7.859 -5.273 1.00 96.81 83 ALA A O 1
ATOM 597 N N . ALA A 1 84 ? 13.026 7.692 -3.040 1.00 95.44 84 ALA A N 1
ATOM 598 C CA . ALA A 1 84 ? 14.244 8.408 -2.666 1.00 95.44 84 ALA A CA 1
ATOM 599 C C . ALA A 1 84 ? 15.513 7.735 -3.228 1.00 95.44 84 ALA A C 1
ATOM 601 O O . ALA A 1 84 ? 16.258 8.377 -3.965 1.00 95.44 84 ALA A O 1
ATOM 602 N N . ASP A 1 85 ? 15.733 6.437 -2.965 1.00 91.38 85 ASP A N 1
ATOM 603 C CA . ASP A 1 85 ? 16.901 5.695 -3.496 1.00 91.38 85 ASP A CA 1
ATOM 604 C C . ASP A 1 85 ? 16.921 5.659 -5.034 1.00 91.38 85 ASP A C 1
ATOM 606 O O . ASP A 1 85 ? 17.975 5.721 -5.667 1.00 91.38 85 ASP A O 1
ATOM 610 N N . ALA A 1 86 ? 15.744 5.583 -5.655 1.00 92.19 86 ALA A N 1
ATOM 611 C CA . ALA A 1 86 ? 15.595 5.543 -7.101 1.00 92.19 86 ALA A CA 1
ATOM 612 C C . ALA A 1 86 ? 15.795 6.904 -7.785 1.00 92.19 86 ALA A C 1
ATOM 614 O O . ALA A 1 86 ? 15.973 6.916 -9.007 1.00 92.19 86 ALA A O 1
ATOM 615 N N . GLY A 1 87 ? 15.731 8.013 -7.038 1.00 95.06 87 GLY A N 1
ATOM 616 C CA . GLY A 1 87 ? 15.644 9.365 -7.592 1.00 95.06 87 GLY A CA 1
ATOM 617 C C . GLY A 1 87 ? 14.366 9.592 -8.407 1.00 95.06 87 GLY A C 1
ATOM 618 O O . GLY A 1 87 ? 14.395 10.317 -9.400 1.00 95.06 87 GLY A O 1
ATOM 619 N N . LEU A 1 88 ? 13.267 8.929 -8.033 1.00 97.38 88 LEU A N 1
ATOM 620 C CA . LEU A 1 88 ? 11.974 8.996 -8.717 1.00 97.38 88 LEU A CA 1
ATOM 621 C C . LEU A 1 88 ? 10.926 9.685 -7.830 1.00 97.38 88 LEU A C 1
ATOM 623 O O . LEU A 1 88 ? 11.020 9.605 -6.605 1.00 97.38 88 LEU A O 1
ATOM 627 N N . PRO A 1 89 ? 9.908 10.336 -8.417 1.00 98.31 89 PRO A N 1
ATOM 628 C CA . PRO A 1 89 ? 8.763 10.816 -7.659 1.00 98.31 89 PRO A CA 1
ATOM 629 C C . PRO A 1 89 ? 7.900 9.655 -7.140 1.00 98.31 89 PRO A C 1
ATOM 631 O O . PRO A 1 89 ? 7.969 8.521 -7.632 1.00 98.31 89 PRO A O 1
ATOM 634 N N . LEU A 1 90 ? 7.057 9.965 -6.158 1.00 98.44 90 LEU A N 1
ATOM 635 C CA . LEU A 1 90 ? 5.998 9.093 -5.661 1.00 98.44 90 LEU A CA 1
ATOM 636 C C . LEU A 1 90 ? 4.646 9.604 -6.172 1.00 98.44 90 LEU A C 1
ATOM 638 O O . LEU A 1 90 ? 4.349 10.790 -6.048 1.00 98.44 90 LEU A O 1
ATOM 642 N N . VAL A 1 91 ? 3.824 8.717 -6.726 1.00 98.62 91 VAL A N 1
ATOM 643 C CA . VAL A 1 91 ? 2.442 9.045 -7.104 1.00 98.62 91 VAL A CA 1
ATOM 644 C C . VAL A 1 91 ? 1.597 9.263 -5.847 1.00 98.62 91 VAL A C 1
ATOM 646 O O . VAL A 1 91 ? 1.636 8.442 -4.930 1.00 98.62 91 VAL A O 1
ATOM 649 N N . ASP A 1 92 ? 0.796 10.330 -5.820 1.00 98.50 92 ASP A N 1
ATOM 650 C CA . ASP A 1 92 ? -0.223 10.560 -4.792 1.00 98.50 92 ASP A CA 1
ATOM 651 C C . ASP A 1 92 ? -1.440 9.657 -5.009 1.00 98.50 92 ASP A C 1
ATOM 653 O O . ASP A 1 92 ? -2.491 10.058 -5.516 1.00 98.50 92 ASP A O 1
ATOM 657 N N . GLY A 1 93 ? -1.271 8.390 -4.660 1.00 98.00 93 GLY A N 1
ATOM 658 C CA . GLY A 1 93 ? -2.313 7.391 -4.770 1.00 98.00 93 GLY A CA 1
ATOM 659 C C . GLY A 1 93 ? -1.829 6.001 -4.392 1.00 98.00 93 GLY A C 1
ATOM 660 O O . GLY A 1 93 ? -0.636 5.753 -4.203 1.00 98.00 93 GLY A O 1
ATOM 661 N N . ASP A 1 94 ? -2.783 5.083 -4.306 1.00 98.12 94 ASP A N 1
ATOM 662 C CA . ASP A 1 94 ? -2.521 3.660 -4.131 1.00 98.12 94 ASP A CA 1
ATOM 663 C C . ASP A 1 94 ? -3.501 2.810 -4.960 1.00 98.12 94 ASP A C 1
ATOM 665 O O . ASP A 1 94 ? -4.266 3.326 -5.785 1.00 98.12 94 ASP A O 1
ATOM 669 N N . LEU A 1 95 ? -3.474 1.494 -4.741 1.00 97.62 95 LEU A N 1
ATOM 670 C CA . LEU A 1 95 ? -4.345 0.538 -5.417 1.00 97.62 95 LEU A CA 1
ATOM 671 C C . LEU A 1 95 ? -5.401 -0.096 -4.500 1.00 97.62 95 LEU A C 1
ATOM 673 O O . LEU A 1 95 ? -5.996 -1.099 -4.886 1.00 97.62 95 LEU A O 1
ATOM 677 N N . MET A 1 96 ? -5.638 0.429 -3.295 1.00 94.88 96 MET A N 1
ATOM 678 C CA . MET A 1 96 ? -6.574 -0.183 -2.336 1.00 94.88 96 MET A CA 1
ATOM 679 C C . MET A 1 96 ? -7.376 0.816 -1.482 1.00 94.88 96 MET A C 1
ATOM 681 O O . MET A 1 96 ? -8.477 0.491 -1.037 1.00 94.88 96 MET A O 1
ATOM 685 N N . GLY A 1 97 ? -6.857 2.020 -1.228 1.00 91.75 97 GLY A N 1
ATOM 686 C CA . GLY A 1 97 ? -7.454 3.096 -0.423 1.00 91.75 97 GLY A CA 1
ATOM 687 C C . GLY A 1 97 ? -7.456 2.828 1.084 1.00 91.75 97 GLY A C 1
ATOM 688 O O . GLY A 1 97 ? -7.719 3.720 1.887 1.00 91.75 97 GLY A O 1
ATOM 689 N N . ARG A 1 98 ? -7.179 1.582 1.459 1.00 89.94 98 ARG A N 1
ATOM 690 C CA . ARG A 1 98 ? -6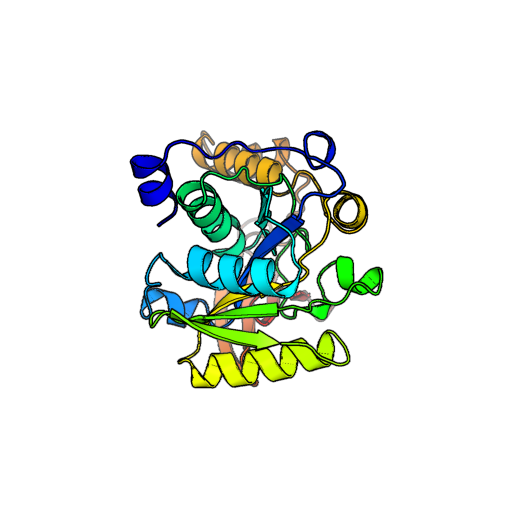.998 1.025 2.800 1.00 89.94 98 ARG A CA 1
ATOM 691 C C . ARG A 1 98 ? -6.205 -0.273 2.658 1.00 89.94 98 ARG A C 1
ATOM 693 O O . ARG A 1 98 ? -5.954 -0.707 1.542 1.00 89.94 98 ARG A O 1
ATOM 700 N N . ALA A 1 99 ? -5.874 -0.929 3.762 1.00 87.75 99 ALA A N 1
ATOM 701 C CA . ALA A 1 99 ? -5.289 -2.263 3.692 1.00 87.75 99 ALA A CA 1
ATOM 702 C C . ALA A 1 99 ? -6.357 -3.351 3.489 1.00 87.75 99 ALA A C 1
ATOM 704 O O . ALA A 1 99 ? -7.442 -3.289 4.094 1.00 87.75 99 ALA A O 1
ATOM 705 N N . PHE A 1 100 ? -6.020 -4.339 2.658 1.00 88.44 100 PHE A N 1
ATOM 706 C CA . PHE A 1 100 ? -6.771 -5.580 2.482 1.00 88.44 100 PHE A CA 1
ATOM 707 C C . PHE A 1 100 ? -5.825 -6.795 2.407 1.00 88.44 100 PHE A C 1
ATOM 709 O O . PHE A 1 100 ? -4.687 -6.659 1.960 1.00 88.44 100 PHE A O 1
ATOM 716 N N . PRO A 1 101 ? -6.287 -8.014 2.753 1.00 82.69 101 PRO A N 1
ATOM 717 C CA . PRO A 1 101 ? -5.360 -9.129 2.959 1.00 82.69 101 PRO A CA 1
ATOM 718 C C . PRO A 1 101 ? -4.691 -9.714 1.700 1.00 82.69 101 PRO A C 1
ATOM 720 O O . PRO A 1 101 ? -3.664 -10.393 1.823 1.00 82.69 101 PRO A O 1
ATOM 723 N N . GLU A 1 102 ? -5.281 -9.552 0.512 1.00 90.44 102 GLU A N 1
ATOM 724 C CA . GLU A 1 102 ? -4.914 -10.321 -0.690 1.00 90.44 102 GLU A CA 1
ATOM 725 C C . GLU A 1 102 ? -4.793 -9.454 -1.954 1.00 90.44 102 GLU A C 1
ATOM 727 O O . GLU A 1 102 ? -5.563 -8.518 -2.161 1.00 90.44 102 GLU A O 1
ATOM 732 N N . VAL A 1 103 ? -3.875 -9.815 -2.861 1.00 92.88 103 VAL A N 1
ATOM 733 C CA . VAL A 1 103 ? -3.550 -9.038 -4.076 1.00 92.88 103 VAL A CA 1
ATOM 734 C C . VAL A 1 103 ? -4.737 -8.815 -5.021 1.00 92.88 103 VAL A C 1
ATOM 736 O O . VAL A 1 103 ? -4.824 -7.771 -5.674 1.00 92.88 103 VAL A O 1
ATOM 739 N N . GLN A 1 104 ? -5.668 -9.766 -5.133 1.00 94.50 104 GLN A N 1
ATOM 740 C CA . GLN A 1 104 ? -6.863 -9.585 -5.969 1.00 94.50 104 GLN A CA 1
ATOM 741 C C . GLN A 1 104 ? -7.852 -8.551 -5.406 1.00 94.50 104 GLN A C 1
ATOM 743 O O . GLN A 1 104 ? -8.820 -8.213 -6.077 1.00 94.50 104 GLN A O 1
ATOM 748 N N . MET A 1 105 ? -7.642 -8.059 -4.183 1.00 95.06 105 MET A N 1
ATOM 749 C CA . MET A 1 105 ? -8.463 -6.998 -3.594 1.00 95.06 105 MET A CA 1
ATOM 750 C C . MET A 1 105 ? -7.987 -5.596 -4.002 1.00 95.06 105 MET A C 1
ATOM 752 O O . MET A 1 105 ? -8.670 -4.619 -3.706 1.00 95.06 105 MET A O 1
ATOM 756 N N . CYS A 1 106 ? -6.864 -5.481 -4.724 1.00 96.94 106 CYS A N 1
ATOM 757 C CA . CYS A 1 106 ? -6.462 -4.222 -5.344 1.00 96.94 106 CYS A CA 1
ATOM 758 C C . CYS A 1 106 ? -7.412 -3.824 -6.480 1.00 96.94 106 CYS A C 1
ATOM 760 O O . CYS A 1 106 ? -7.829 -4.658 -7.288 1.00 96.94 106 CYS A O 1
ATOM 762 N N . THR A 1 107 ? -7.653 -2.525 -6.625 1.00 98.00 107 THR A N 1
ATOM 763 C CA . THR A 1 107 ? -8.519 -1.946 -7.655 1.00 98.00 107 THR A CA 1
ATOM 764 C C . THR A 1 107 ? -8.197 -2.370 -9.090 1.00 98.00 107 THR A C 1
ATOM 766 O O . THR A 1 107 ? -9.164 -2.593 -9.818 1.00 98.00 107 THR A O 1
ATOM 769 N N . PRO A 1 108 ? -6.936 -2.579 -9.545 1.00 98.19 108 PRO A N 1
ATOM 770 C CA . PRO A 1 108 ? -6.689 -3.024 -10.916 1.00 98.19 108 PRO A CA 1
ATOM 771 C C . PRO A 1 108 ? -7.305 -4.391 -11.228 1.00 98.19 108 PRO A C 1
ATOM 773 O O . PRO A 1 108 ? -7.630 -4.656 -12.384 1.00 98.19 108 PRO A O 1
ATOM 776 N N . HIS A 1 109 ? -7.527 -5.244 -10.220 1.00 97.81 109 HIS A N 1
ATOM 777 C CA . HIS A 1 109 ? -8.199 -6.528 -10.415 1.00 97.81 109 HIS A CA 1
ATOM 778 C C . HIS A 1 109 ? -9.633 -6.362 -10.938 1.00 97.81 109 HIS A C 1
ATOM 780 O O . HIS A 1 109 ? -10.075 -7.161 -11.756 1.00 97.81 109 HIS A O 1
ATOM 786 N N . LEU A 1 110 ? -10.334 -5.297 -10.528 1.00 96.88 110 LEU A N 1
ATOM 787 C CA . LEU A 1 110 ? -11.687 -4.978 -11.003 1.00 96.88 110 LEU A CA 1
ATOM 788 C C . LEU A 1 110 ? -11.719 -4.577 -12.486 1.00 96.88 110 LEU A C 1
ATOM 790 O O . LEU A 1 110 ? -12.782 -4.592 -13.100 1.00 96.88 110 LEU A O 1
ATOM 794 N N . TYR A 1 111 ? -10.562 -4.217 -13.044 1.00 97.06 111 TYR A N 1
ATOM 795 C CA . TYR A 1 111 ? -10.379 -3.810 -14.436 1.00 97.06 111 TYR A CA 1
ATOM 796 C C . TYR A 1 111 ? -9.653 -4.880 -15.265 1.00 97.06 111 TYR A C 1
ATOM 798 O O . TYR A 1 111 ? -9.094 -4.564 -16.313 1.00 97.06 111 TYR A O 1
ATOM 806 N N . ASP A 1 112 ? -9.616 -6.128 -14.783 1.00 96.88 112 ASP A N 1
ATOM 807 C CA . ASP A 1 112 ? -8.930 -7.257 -15.425 1.00 96.88 112 ASP A CA 1
ATOM 808 C C . ASP A 1 112 ? -7.428 -7.013 -15.684 1.00 96.88 112 ASP A C 1
ATOM 810 O O . ASP A 1 112 ? -6.810 -7.652 -16.541 1.00 96.88 112 ASP A O 1
ATOM 814 N N . ILE A 1 113 ? -6.808 -6.099 -14.930 1.00 98.12 113 ILE A N 1
ATOM 815 C CA . ILE A 1 113 ? -5.378 -5.820 -15.049 1.00 98.12 113 ILE A CA 1
ATOM 816 C C . ILE A 1 113 ? -4.616 -6.938 -14.320 1.00 98.12 113 ILE A C 1
ATOM 818 O O . ILE A 1 113 ? -4.910 -7.239 -13.155 1.00 98.12 113 ILE A O 1
ATOM 822 N N . PRO A 1 114 ? -3.630 -7.580 -14.969 1.00 97.50 114 PRO A N 1
ATOM 823 C CA . PRO A 1 114 ? -2.814 -8.587 -14.313 1.00 97.50 114 PRO A CA 1
ATOM 824 C C . PRO A 1 114 ? -1.876 -7.949 -13.283 1.00 97.50 114 PRO A C 1
ATOM 826 O O . PRO A 1 114 ? -1.219 -6.946 -13.549 1.00 97.50 114 PRO A O 1
ATOM 829 N N . ALA A 1 115 ? -1.733 -8.588 -12.122 1.00 97.88 115 ALA A N 1
ATOM 830 C CA . ALA A 1 115 ? -0.711 -8.236 -11.133 1.00 97.88 115 ALA A CA 1
ATOM 831 C C . ALA A 1 115 ? 0.712 -8.573 -11.608 1.00 97.88 115 ALA A C 1
ATOM 833 O O . ALA A 1 115 ? 1.686 -8.171 -10.968 1.00 97.88 115 ALA A O 1
ATOM 834 N N . TRP A 1 116 ? 0.835 -9.321 -12.711 1.00 97.25 116 TRP A N 1
ATOM 835 C CA . TRP A 1 116 ? 2.102 -9.706 -13.312 1.00 97.25 116 TRP A CA 1
ATOM 836 C C . TRP A 1 116 ? 2.508 -8.788 -14.490 1.00 97.25 116 TRP A C 1
ATOM 838 O O . TRP A 1 116 ? 1.632 -8.224 -15.141 1.00 97.25 116 TRP A O 1
ATOM 848 N N . PRO A 1 117 ? 3.812 -8.674 -14.821 1.00 97.62 117 PRO A N 1
ATOM 849 C CA . PRO A 1 117 ? 4.935 -9.310 -14.137 1.00 97.62 117 PRO A CA 1
ATOM 850 C C . PRO A 1 117 ? 5.069 -8.790 -12.704 1.00 97.62 117 PRO A C 1
ATOM 852 O O . PRO A 1 117 ? 5.032 -7.593 -12.458 1.00 97.62 117 PRO A O 1
ATOM 855 N N . CYS A 1 118 ? 5.173 -9.709 -11.751 1.00 97.88 118 CYS A N 1
ATOM 856 C CA . CYS A 1 118 ? 5.390 -9.387 -10.344 1.00 97.88 118 CYS A CA 1
ATOM 857 C C . CYS A 1 118 ? 6.819 -9.776 -10.001 1.00 97.88 118 CYS A C 1
ATOM 859 O O . CYS A 1 118 ? 7.290 -10.822 -10.449 1.00 97.88 118 CYS A O 1
ATOM 861 N N . ALA A 1 119 ? 7.502 -8.957 -9.212 1.00 98.31 119 ALA A N 1
ATOM 862 C CA . ALA A 1 119 ? 8.822 -9.266 -8.691 1.00 98.31 119 ALA A CA 1
ATOM 863 C C . ALA A 1 119 ? 8.810 -9.149 -7.169 1.00 98.31 119 ALA A C 1
ATOM 865 O O . ALA A 1 119 ? 8.287 -8.177 -6.624 1.00 98.31 119 ALA A O 1
ATOM 866 N N . ILE A 1 120 ? 9.411 -10.130 -6.496 1.00 98.00 120 ILE A N 1
ATOM 867 C CA . ILE A 1 120 ? 9.664 -10.097 -5.054 1.00 98.00 120 ILE A CA 1
ATOM 868 C C . ILE A 1 120 ? 11.154 -10.268 -4.773 1.00 98.00 120 ILE A C 1
ATOM 870 O O . ILE A 1 120 ? 11.846 -10.951 -5.531 1.00 98.00 120 ILE A O 1
ATOM 874 N N . ALA A 1 121 ? 11.627 -9.682 -3.676 1.00 97.56 121 ALA A N 1
ATOM 875 C CA . ALA A 1 121 ? 12.988 -9.847 -3.184 1.00 97.56 121 ALA A CA 1
ATOM 876 C C . ALA A 1 121 ? 13.037 -9.954 -1.655 1.00 97.56 121 ALA A C 1
ATOM 878 O O . ALA A 1 121 ? 12.310 -9.251 -0.949 1.00 97.56 121 ALA A O 1
ATOM 879 N N . ASP A 1 122 ? 13.897 -10.837 -1.149 1.00 95.69 122 ASP A N 1
ATOM 880 C CA . ASP A 1 122 ? 14.230 -10.927 0.274 1.00 95.69 122 ASP A CA 1
ATOM 881 C C . ASP A 1 122 ? 15.445 -10.041 0.630 1.00 95.69 122 ASP A C 1
ATOM 883 O O . ASP A 1 122 ? 16.047 -9.386 -0.221 1.00 95.69 122 ASP A O 1
ATOM 887 N N . GLU A 1 123 ? 15.842 -10.048 1.901 1.00 93.88 123 GLU A N 1
ATOM 888 C CA . GLU A 1 123 ? 16.988 -9.308 2.444 1.00 93.88 123 GLU A CA 1
ATOM 889 C C . GLU A 1 123 ? 18.345 -9.787 1.895 1.00 93.88 123 GLU A C 1
ATOM 891 O O . GLU A 1 123 ? 19.367 -9.109 2.039 1.00 93.88 123 GLU A O 1
ATOM 896 N N . ARG A 1 124 ? 18.375 -10.968 1.264 1.00 95.12 124 ARG A N 1
ATOM 897 C CA . ARG A 1 124 ? 19.541 -11.504 0.545 1.00 95.12 124 ARG A CA 1
ATOM 898 C C . ARG A 1 124 ? 19.558 -11.061 -0.917 1.00 95.12 124 ARG A C 1
ATOM 900 O O . ARG A 1 124 ? 20.449 -11.475 -1.658 1.00 95.12 124 ARG A O 1
ATOM 907 N N . LEU A 1 125 ? 18.599 -10.224 -1.321 1.00 96.00 125 LEU A N 1
ATOM 908 C CA . LEU A 1 125 ? 18.412 -9.721 -2.679 1.00 96.00 125 LEU A CA 1
ATOM 909 C C . LEU A 1 125 ? 18.157 -10.839 -3.699 1.00 96.00 125 LEU A C 1
ATOM 911 O O . LEU A 1 125 ? 18.448 -10.685 -4.888 1.00 96.00 125 LEU A O 1
ATOM 915 N N . GLN A 1 126 ? 17.605 -11.973 -3.254 1.00 95.56 126 GLN A N 1
ATOM 916 C CA . GLN A 1 126 ? 17.162 -13.022 -4.163 1.00 95.56 126 GLN A CA 1
ATOM 917 C C . GLN A 1 126 ? 15.871 -12.573 -4.841 1.00 95.56 126 GLN A C 1
ATOM 919 O O . GLN A 1 126 ? 14.852 -12.409 -4.178 1.00 95.56 126 GLN A O 1
ATOM 924 N N . VAL A 1 127 ? 15.907 -12.393 -6.162 1.00 97.75 127 VAL A N 1
ATOM 925 C CA . VAL A 1 127 ? 14.734 -11.961 -6.930 1.00 97.75 127 VAL A CA 1
ATOM 926 C C . VAL A 1 127 ? 13.997 -13.161 -7.504 1.00 97.75 127 VAL A C 1
ATOM 928 O O . VAL A 1 127 ? 14.586 -13.991 -8.199 1.00 97.75 127 VAL A O 1
ATOM 931 N N . VAL A 1 128 ? 12.687 -13.211 -7.275 1.00 98.12 128 VAL A N 1
ATOM 932 C CA . VAL A 1 128 ? 11.777 -14.148 -7.941 1.00 98.12 128 VAL A CA 1
ATOM 933 C C . VAL A 1 128 ? 10.739 -13.345 -8.712 1.00 98.12 128 VAL A C 1
ATOM 935 O O . VAL A 1 128 ? 10.132 -12.428 -8.162 1.00 98.12 128 VAL A O 1
ATOM 938 N N . THR A 1 129 ? 10.540 -13.686 -9.985 1.00 98.19 129 THR A N 1
ATOM 939 C CA . THR A 1 129 ? 9.528 -13.057 -10.840 1.00 98.19 129 THR A CA 1
ATOM 940 C C . THR A 1 129 ? 8.405 -14.028 -11.175 1.00 98.19 129 THR A C 1
ATOM 942 O O . THR A 1 129 ? 8.620 -15.237 -11.266 1.00 98.19 129 THR A O 1
ATOM 945 N N . TYR A 1 130 ? 7.200 -13.492 -11.349 1.00 98.25 130 TYR A N 1
ATOM 946 C CA . TYR A 1 130 ? 5.995 -14.264 -11.622 1.00 98.25 130 TYR A CA 1
ATOM 947 C C . TYR A 1 130 ? 5.263 -13.728 -12.840 1.00 98.25 130 TYR A C 1
ATOM 949 O O . TYR A 1 130 ? 4.997 -12.532 -12.942 1.00 98.25 130 TYR A O 1
ATOM 957 N N . GLU A 1 131 ? 4.848 -14.662 -13.687 1.00 97.31 131 GLU A N 1
ATOM 958 C CA . GLU A 1 131 ? 3.803 -14.512 -14.692 1.00 97.31 131 GLU A CA 1
ATOM 959 C C . GLU A 1 131 ? 2.832 -15.661 -14.482 1.00 97.31 131 GLU A C 1
ATOM 961 O O . GLU A 1 131 ? 3.233 -16.825 -14.409 1.00 97.31 131 GLU A O 1
ATOM 966 N N . THR A 1 132 ? 1.561 -15.343 -14.285 1.00 96.94 132 THR A N 1
ATOM 967 C CA . THR A 1 132 ? 0.588 -16.332 -13.823 1.00 96.94 132 THR A CA 1
ATOM 968 C C . THR A 1 132 ? -0.717 -16.191 -14.580 1.00 96.94 132 THR A C 1
ATOM 970 O O . THR A 1 132 ? -0.937 -15.227 -15.306 1.00 96.94 132 THR A O 1
ATOM 973 N N . ARG A 1 133 ? -1.591 -17.187 -14.432 1.00 95.62 133 ARG A N 1
ATOM 974 C CA . ARG A 1 133 ? -2.878 -17.208 -15.127 1.00 95.62 133 ARG A CA 1
ATOM 975 C C . ARG A 1 133 ? -3.811 -16.082 -14.672 1.00 95.62 133 ARG A C 1
ATOM 977 O O . ARG A 1 133 ? -4.523 -15.534 -15.501 1.00 95.62 133 ARG A O 1
ATOM 984 N N . ASP A 1 134 ? -3.841 -15.793 -13.374 1.00 97.12 134 ASP A N 1
ATOM 985 C CA . ASP A 1 134 ? -4.761 -14.841 -12.749 1.00 97.12 134 ASP A CA 1
ATOM 986 C C . ASP A 1 134 ? -4.196 -14.340 -11.403 1.00 97.12 134 ASP A C 1
ATOM 988 O O . ASP A 1 134 ? -3.276 -14.944 -10.841 1.00 97.12 134 ASP A O 1
ATOM 992 N N . ASN A 1 135 ? -4.745 -13.237 -10.882 1.00 97.75 135 ASN A N 1
ATOM 993 C CA . ASN A 1 135 ? -4.237 -12.587 -9.663 1.00 97.75 135 ASN A CA 1
ATOM 994 C C . ASN A 1 135 ? -4.424 -13.462 -8.409 1.00 97.75 135 ASN A C 1
ATOM 996 O O . ASN A 1 135 ? -3.595 -13.416 -7.504 1.00 97.75 135 ASN A O 1
ATOM 1000 N N . VAL A 1 136 ? -5.450 -14.321 -8.382 1.00 96.75 136 VAL A N 1
ATOM 1001 C CA . VAL A 1 136 ? -5.690 -15.271 -7.280 1.00 96.75 136 VAL A CA 1
ATOM 1002 C C . VAL A 1 136 ? -4.602 -16.348 -7.244 1.00 96.75 136 VAL A C 1
ATOM 1004 O O . VAL A 1 136 ? -4.151 -16.773 -6.179 1.00 96.75 136 VAL A O 1
ATOM 1007 N N . TRP A 1 137 ? -4.158 -16.819 -8.406 1.00 96.88 137 TRP A N 1
ATOM 1008 C CA . TRP A 1 137 ? -3.075 -17.787 -8.503 1.00 96.88 137 TRP A CA 1
ATOM 1009 C C . TRP A 1 137 ? -1.720 -17.152 -8.199 1.00 96.88 137 TRP A C 1
ATOM 1011 O O . TRP A 1 137 ? -0.893 -17.785 -7.540 1.00 96.88 137 TRP A O 1
ATOM 1021 N N . LEU A 1 138 ? -1.513 -15.901 -8.620 1.00 97.62 138 LEU A N 1
ATOM 1022 C CA . LEU A 1 138 ? -0.342 -15.114 -8.237 1.00 97.62 138 LEU A CA 1
ATOM 1023 C C . LEU A 1 138 ? -0.210 -15.015 -6.718 1.00 97.62 138 LEU A C 1
ATOM 1025 O O . LEU A 1 138 ? 0.825 -15.401 -6.183 1.00 97.62 138 LEU A O 1
ATOM 1029 N N . GLU A 1 139 ? -1.273 -14.586 -6.039 1.00 95.38 139 GLU A N 1
ATOM 1030 C CA . GLU A 1 139 ? -1.356 -14.481 -4.580 1.00 95.38 139 GLU A CA 1
ATOM 1031 C C . GLU A 1 139 ? -0.926 -15.787 -3.893 1.00 95.38 139 GLU A C 1
ATOM 1033 O O . GLU A 1 139 ? -0.025 -15.807 -3.051 1.00 95.38 139 GLU A O 1
ATOM 1038 N N . ARG A 1 140 ? -1.494 -16.920 -4.326 1.00 94.50 140 ARG A N 1
ATOM 1039 C CA . ARG A 1 140 ? -1.159 -18.244 -3.778 1.00 94.50 140 ARG A CA 1
ATOM 1040 C C . ARG A 1 140 ? 0.315 -18.593 -3.959 1.00 94.50 140 ARG A C 1
ATOM 1042 O O . ARG A 1 140 ? 0.939 -19.084 -3.018 1.00 94.50 140 ARG A O 1
ATOM 1049 N N . LEU A 1 141 ? 0.871 -18.386 -5.151 1.00 96.44 141 LEU A N 1
ATOM 1050 C CA . LEU A 1 141 ? 2.268 -18.723 -5.433 1.00 96.44 141 LEU A CA 1
ATOM 1051 C C . LEU A 1 141 ? 3.228 -17.823 -4.653 1.00 96.44 141 LEU A C 1
ATOM 1053 O O . LEU A 1 141 ? 4.125 -18.329 -3.979 1.00 96.44 141 LEU A O 1
ATOM 1057 N N . VAL A 1 142 ? 3.001 -16.509 -4.690 1.00 96.12 142 VAL A N 1
ATOM 1058 C CA . VAL A 1 142 ? 3.827 -15.527 -3.985 1.00 96.12 142 VAL A CA 1
ATOM 1059 C C . VAL A 1 142 ? 3.828 -15.808 -2.485 1.00 96.12 142 VAL A C 1
ATOM 1061 O O . VAL A 1 142 ? 4.902 -15.861 -1.890 1.00 96.12 142 VAL A O 1
ATOM 1064 N N . ARG A 1 143 ? 2.671 -16.088 -1.872 1.00 92.06 143 ARG A N 1
ATOM 1065 C CA . ARG A 1 143 ? 2.577 -16.368 -0.430 1.00 92.06 143 ARG A CA 1
ATOM 1066 C C . ARG A 1 143 ? 3.363 -17.612 -0.007 1.00 92.06 143 ARG A C 1
ATOM 1068 O O . ARG A 1 143 ? 4.044 -17.588 1.019 1.00 92.06 143 ARG A O 1
ATOM 1075 N N . ASN A 1 144 ? 3.338 -18.677 -0.810 1.00 93.62 144 ASN A N 1
ATOM 1076 C CA . ASN A 1 144 ? 4.150 -19.876 -0.558 1.00 93.62 144 ASN A CA 1
ATOM 1077 C C . ASN A 1 144 ? 5.654 -19.579 -0.651 1.00 93.62 144 ASN A C 1
ATOM 1079 O O . ASN A 1 144 ? 6.439 -20.022 0.195 1.00 93.62 144 ASN A O 1
ATOM 1083 N N . THR A 1 145 ? 6.063 -18.785 -1.640 1.00 95.88 145 THR A N 1
ATOM 1084 C CA . THR A 1 145 ? 7.465 -18.384 -1.766 1.00 95.88 145 THR A CA 1
ATOM 1085 C C . THR A 1 145 ? 7.890 -17.481 -0.615 1.00 95.88 145 THR A C 1
ATOM 1087 O O . THR A 1 145 ? 8.929 -17.732 -0.016 1.00 95.88 145 THR A O 1
ATOM 1090 N N . VAL A 1 146 ? 7.079 -16.495 -0.225 1.00 94.25 146 VAL A N 1
ATOM 1091 C CA . VAL A 1 146 ? 7.357 -15.612 0.921 1.00 94.25 146 VAL A CA 1
ATOM 1092 C C . VAL A 1 146 ? 7.521 -16.412 2.212 1.00 94.25 146 VAL A C 1
ATOM 1094 O O . VAL A 1 146 ? 8.444 -16.146 2.978 1.00 94.25 146 VAL A O 1
ATOM 1097 N N . SER A 1 147 ? 6.701 -17.445 2.432 1.00 91.69 147 SER A N 1
ATOM 1098 C CA . SER A 1 147 ? 6.889 -18.355 3.568 1.00 91.69 147 SER A CA 1
ATOM 1099 C C . SER A 1 147 ? 8.245 -19.068 3.523 1.00 91.69 147 SER A C 1
ATOM 1101 O O . SER A 1 147 ? 8.879 -19.226 4.564 1.00 91.69 147 SER A O 1
ATOM 1103 N N . THR A 1 148 ? 8.707 -19.469 2.336 1.00 93.50 148 THR A N 1
ATOM 1104 C CA . THR A 1 148 ? 10.026 -20.100 2.141 1.00 93.50 148 THR A CA 1
ATOM 1105 C C . THR A 1 148 ? 11.172 -19.107 2.353 1.00 93.50 148 THR A C 1
ATOM 1107 O O . THR A 1 148 ? 12.197 -19.464 2.927 1.00 93.50 148 THR A O 1
ATOM 1110 N N . LEU A 1 149 ? 10.980 -17.845 1.961 1.00 93.31 149 LEU A N 1
ATOM 1111 C CA . LEU A 1 149 ? 11.929 -16.741 2.146 1.00 93.31 149 LEU A CA 1
ATOM 1112 C C . LEU A 1 149 ? 11.980 -16.215 3.593 1.00 93.31 149 LEU A C 1
ATOM 1114 O O . LEU A 1 149 ? 12.556 -15.161 3.851 1.00 93.31 149 LEU A O 1
ATOM 1118 N N . GLY A 1 150 ? 11.379 -16.924 4.550 1.00 89.88 150 GLY A N 1
ATOM 1119 C CA . GLY A 1 150 ? 11.421 -16.561 5.964 1.00 89.88 150 GLY A CA 1
ATOM 1120 C C . GLY A 1 150 ? 10.296 -15.633 6.416 1.00 89.88 150 GLY A C 1
ATOM 1121 O O . GLY A 1 150 ? 10.431 -15.017 7.463 1.00 89.88 150 GLY A O 1
ATOM 1122 N N . GLY A 1 151 ? 9.194 -15.536 5.667 1.00 90.31 151 GLY A N 1
ATOM 1123 C CA . GLY A 1 151 ? 7.925 -14.966 6.141 1.00 90.31 151 GLY A CA 1
ATOM 1124 C C . GLY A 1 151 ? 7.628 -13.522 5.730 1.00 90.31 151 GLY A C 1
ATOM 1125 O O . GLY A 1 151 ? 6.497 -13.076 5.920 1.00 90.31 151 GLY A O 1
ATOM 1126 N N . CYS A 1 152 ? 8.582 -12.806 5.132 1.00 92.12 152 CYS A N 1
ATOM 1127 C CA . CYS A 1 152 ? 8.344 -11.512 4.487 1.00 92.12 152 CYS A CA 1
ATOM 1128 C C . CYS A 1 152 ? 9.291 -11.286 3.300 1.00 92.12 152 CYS A C 1
ATOM 1130 O O . CYS A 1 152 ? 10.421 -11.791 3.283 1.00 92.12 152 CYS A O 1
ATOM 1132 N N . ALA A 1 153 ? 8.821 -10.521 2.316 1.00 95.19 153 ALA A N 1
ATOM 1133 C CA . ALA A 1 153 ? 9.599 -10.064 1.172 1.00 95.19 153 ALA A CA 1
ATOM 1134 C C . ALA A 1 153 ? 9.101 -8.696 0.692 1.00 95.19 153 ALA A C 1
ATOM 1136 O O . ALA A 1 153 ? 7.925 -8.355 0.827 1.00 95.19 153 ALA A O 1
ATOM 1137 N N . CYS A 1 154 ? 9.998 -7.932 0.089 1.00 96.00 154 CYS A N 1
ATOM 1138 C CA . CYS A 1 154 ? 9.659 -6.739 -0.668 1.00 96.00 154 CYS A CA 1
ATOM 1139 C C . CYS A 1 154 ? 9.098 -7.130 -2.037 1.00 96.00 154 CYS A C 1
ATOM 1141 O O . CYS A 1 154 ? 9.457 -8.176 -2.574 1.00 96.00 154 CYS A O 1
ATOM 1143 N N . SER A 1 155 ? 8.237 -6.301 -2.615 1.00 97.00 155 SER A N 1
ATOM 1144 C CA . SER A 1 155 ? 7.541 -6.615 -3.859 1.00 97.00 155 SER A CA 1
ATOM 1145 C C . SER A 1 155 ? 7.191 -5.380 -4.682 1.00 97.00 155 SER A C 1
ATOM 1147 O O . SER A 1 155 ? 6.978 -4.292 -4.146 1.00 97.00 155 SER A O 1
ATOM 1149 N N . SER A 1 156 ? 7.076 -5.585 -5.990 1.00 97.94 156 SER A N 1
ATOM 1150 C CA . SER A 1 156 ? 6.316 -4.713 -6.878 1.00 97.94 156 SER A CA 1
ATOM 1151 C C . SER A 1 156 ? 5.453 -5.572 -7.797 1.00 97.94 156 SER A C 1
ATOM 1153 O O . SER A 1 156 ? 5.885 -6.617 -8.301 1.00 97.94 156 SER A O 1
ATOM 1155 N N . LEU A 1 157 ? 4.197 -5.165 -7.938 1.00 97.31 157 LEU A N 1
ATOM 1156 C CA . LEU A 1 157 ? 3.150 -5.884 -8.654 1.00 97.31 157 LEU A CA 1
ATOM 1157 C C . LEU A 1 157 ? 2.153 -4.871 -9.239 1.00 97.31 157 LEU A C 1
ATOM 1159 O O . LEU A 1 157 ? 2.140 -3.719 -8.817 1.00 97.31 157 LEU A O 1
ATOM 1163 N N . TYR A 1 158 ? 1.369 -5.285 -10.237 1.00 98.12 158 TYR A N 1
ATOM 1164 C CA . TYR A 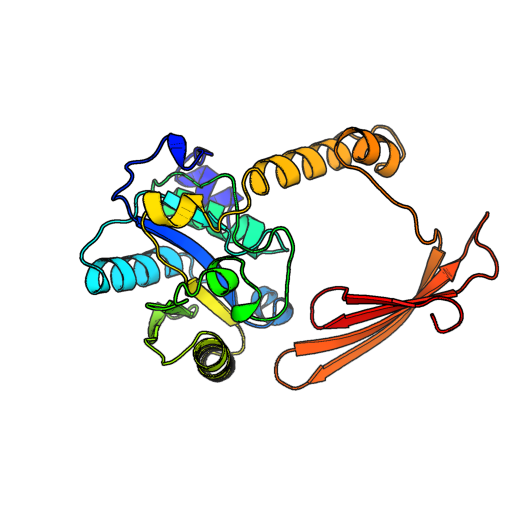1 158 ? 0.613 -4.378 -11.122 1.00 98.12 158 TYR A CA 1
ATOM 1165 C C . TYR A 1 158 ? 1.479 -3.282 -11.793 1.00 98.12 158 TYR A C 1
ATOM 1167 O O . TYR A 1 158 ? 1.067 -2.120 -11.814 1.00 98.12 158 TYR A O 1
ATOM 1175 N N . PRO A 1 159 ? 2.675 -3.579 -12.346 1.00 97.94 159 PRO A N 1
ATOM 1176 C CA . PRO A 1 159 ? 3.406 -2.565 -13.098 1.00 97.94 159 PRO A CA 1
ATOM 1177 C C . PRO A 1 159 ? 2.587 -2.152 -14.325 1.00 97.94 159 PRO A C 1
ATOM 1179 O O . PRO A 1 159 ? 2.147 -2.991 -15.112 1.00 97.94 159 PRO A O 1
ATOM 1182 N N . MET A 1 160 ? 2.377 -0.852 -14.491 1.00 97.88 160 MET A N 1
ATOM 1183 C CA . MET A 1 160 ? 1.469 -0.324 -15.507 1.00 97.88 160 MET A CA 1
ATOM 1184 C C . MET A 1 160 ? 1.978 0.996 -16.065 1.00 97.88 160 MET A C 1
ATOM 1186 O O . MET A 1 160 ? 2.737 1.709 -15.408 1.00 97.88 160 MET A O 1
ATOM 1190 N N . THR A 1 161 ? 1.587 1.314 -17.299 1.00 98.38 161 THR A N 1
ATOM 1191 C CA . THR A 1 161 ? 1.855 2.649 -17.832 1.00 98.38 161 THR A CA 1
ATOM 1192 C C . THR A 1 161 ? 1.041 3.681 -17.061 1.00 98.38 161 THR A C 1
ATOM 1194 O O . THR A 1 161 ? -0.017 3.359 -16.515 1.00 98.38 161 THR A O 1
ATOM 1197 N N . VAL A 1 162 ? 1.507 4.927 -17.037 1.00 98.44 162 VAL A N 1
ATOM 1198 C CA . VAL A 1 162 ? 0.764 6.049 -16.446 1.00 98.44 162 VAL A CA 1
ATOM 1199 C C . VAL A 1 162 ? -0.643 6.142 -17.041 1.00 98.44 162 VAL A C 1
ATOM 1201 O O . VAL A 1 162 ? -1.600 6.341 -16.299 1.00 98.44 162 VAL A O 1
ATOM 1204 N N . GLU A 1 163 ? -0.796 5.936 -18.352 1.00 98.25 163 GLU A N 1
ATOM 1205 C CA . GLU A 1 163 ? -2.109 5.947 -19.004 1.00 98.25 163 GLU A CA 1
ATOM 1206 C C . GLU A 1 163 ? -3.067 4.902 -18.414 1.00 98.25 163 GLU A C 1
ATOM 1208 O O . GLU A 1 163 ? -4.202 5.221 -18.064 1.00 98.25 163 GLU A O 1
ATOM 1213 N N . VAL A 1 164 ? -2.597 3.665 -18.226 1.00 98.38 164 VAL A N 1
ATOM 1214 C CA . VAL A 1 164 ? -3.402 2.597 -17.614 1.00 98.38 164 VAL A CA 1
ATOM 1215 C C . VAL A 1 164 ? -3.676 2.903 -16.140 1.00 98.38 164 VAL A C 1
ATOM 1217 O O . VAL A 1 164 ? -4.798 2.698 -15.681 1.00 98.38 164 VAL A O 1
ATOM 1220 N N . ALA A 1 165 ? -2.691 3.447 -15.419 1.00 98.38 165 ALA A N 1
ATOM 1221 C CA . ALA A 1 165 ? -2.772 3.771 -13.996 1.00 98.38 165 ALA A CA 1
ATOM 1222 C C . ALA A 1 165 ? -3.877 4.763 -13.635 1.00 98.38 165 ALA A C 1
ATOM 1224 O O . ALA A 1 165 ? -4.435 4.695 -12.541 1.00 98.38 165 ALA A O 1
ATOM 1225 N N . ARG A 1 166 ? -4.247 5.654 -14.559 1.00 98.12 166 ARG A N 1
ATOM 1226 C CA . ARG A 1 166 ? -5.279 6.680 -14.331 1.00 98.12 166 ARG A CA 1
ATOM 1227 C C . ARG A 1 166 ? -6.629 6.106 -13.910 1.00 98.12 166 ARG A C 1
ATOM 1229 O O . ARG A 1 166 ? -7.374 6.794 -13.223 1.00 98.12 166 ARG A O 1
ATOM 1236 N N . THR A 1 167 ? -6.946 4.884 -14.338 1.00 97.44 167 THR A N 1
ATOM 1237 C CA . THR A 1 167 ? -8.260 4.270 -14.109 1.00 97.44 167 THR A CA 1
ATOM 1238 C C . THR A 1 167 ? -8.369 3.544 -12.761 1.00 97.44 167 THR A C 1
ATOM 1240 O O . THR A 1 167 ? -9.320 3.817 -12.029 1.00 97.44 167 THR A O 1
ATOM 1243 N N . PRO A 1 168 ? -7.456 2.623 -12.392 1.00 97.88 168 PRO A N 1
ATOM 1244 C CA . PRO A 1 168 ? -7.578 1.892 -11.139 1.00 97.88 168 PRO A CA 1
ATOM 1245 C C . PRO A 1 168 ? -7.045 2.655 -9.922 1.00 97.88 168 PRO A C 1
ATOM 1247 O O . PRO A 1 168 ? -7.454 2.333 -8.810 1.00 97.88 168 PRO A O 1
ATOM 1250 N N . THR A 1 169 ? -6.141 3.624 -10.078 1.00 98.44 169 THR A N 1
ATOM 1251 C CA . THR A 1 169 ? -5.521 4.296 -8.927 1.00 98.44 169 THR A CA 1
ATOM 1252 C C . THR A 1 169 ? -6.540 5.102 -8.125 1.00 98.44 169 THR A C 1
ATOM 1254 O O . THR A 1 169 ? -7.255 5.950 -8.662 1.00 98.44 169 THR A O 1
ATOM 1257 N N . ILE A 1 170 ? -6.550 4.889 -6.809 1.00 98.00 170 ILE A N 1
ATOM 1258 C CA . ILE A 1 170 ? -7.264 5.750 -5.869 1.00 98.00 170 ILE A CA 1
ATOM 1259 C C . ILE A 1 170 ? -6.328 6.916 -5.559 1.00 98.00 170 ILE A C 1
ATOM 1261 O O . ILE A 1 170 ? -5.303 6.743 -4.902 1.00 98.00 170 ILE A O 1
ATOM 1265 N N . ARG A 1 171 ? -6.648 8.094 -6.097 1.00 97.88 171 ARG A N 1
ATOM 1266 C CA . ARG A 1 171 ? -5.814 9.299 -5.976 1.00 97.88 171 ARG A CA 1
ATOM 1267 C C . ARG A 1 171 ? -5.955 9.970 -4.610 1.00 97.88 171 ARG A C 1
ATOM 1269 O O . ARG A 1 171 ? -7.003 9.877 -3.972 1.00 97.88 171 ARG A O 1
ATOM 1276 N N . GLY A 1 172 ? -4.917 10.690 -4.195 1.00 97.19 172 GLY A N 1
ATOM 1277 C CA . GLY A 1 172 ? -4.917 11.524 -2.991 1.00 97.19 172 GLY A CA 1
ATOM 1278 C C . GLY A 1 172 ? -4.724 10.761 -1.681 1.00 97.19 172 GLY A C 1
ATOM 1279 O O . GLY A 1 172 ? -4.844 11.353 -0.609 1.00 97.19 172 GLY A O 1
ATOM 1280 N N . THR A 1 173 ? -4.468 9.451 -1.725 1.00 97.12 173 THR A N 1
ATOM 1281 C CA . THR A 1 173 ? -4.386 8.618 -0.515 1.00 97.12 173 THR A CA 1
ATOM 1282 C C . THR A 1 173 ? -3.131 8.915 0.306 1.00 97.12 173 THR A C 1
ATOM 1284 O O . THR A 1 173 ? -3.182 8.863 1.538 1.00 97.12 173 THR A O 1
ATOM 1287 N N . VAL A 1 174 ? -2.025 9.302 -0.340 1.00 97.06 174 VAL A N 1
ATOM 1288 C CA . VAL A 1 174 ? -0.788 9.696 0.347 1.00 97.06 174 VAL A CA 1
ATOM 1289 C C . VAL A 1 174 ? -0.975 11.066 0.995 1.00 97.06 174 VAL A C 1
ATOM 1291 O O . VAL A 1 174 ? -0.703 11.216 2.187 1.00 97.06 174 VAL A O 1
ATOM 1294 N N . SER A 1 175 ? -1.516 12.041 0.259 1.00 96.94 175 SER A N 1
ATOM 1295 C CA . SER A 1 175 ? -1.854 13.363 0.804 1.00 96.94 175 SER A CA 1
ATOM 1296 C C . SER A 1 175 ? -2.840 13.276 1.972 1.00 96.94 175 SER A C 1
ATOM 1298 O O . SER A 1 175 ? -2.639 13.930 2.996 1.00 96.94 175 SER A O 1
ATOM 1300 N N . ALA A 1 176 ? -3.865 12.423 1.874 1.00 95.62 176 ALA A N 1
ATOM 1301 C CA . ALA A 1 176 ? -4.809 12.190 2.964 1.00 95.62 176 ALA A CA 1
ATOM 1302 C C . ALA A 1 176 ? -4.116 11.618 4.212 1.00 95.62 176 ALA A C 1
ATOM 1304 O O . ALA A 1 176 ? -4.354 12.095 5.321 1.00 95.62 176 ALA A O 1
ATOM 1305 N N . ALA A 1 177 ? -3.211 10.646 4.050 1.00 95.06 177 ALA A N 1
ATOM 1306 C CA . ALA A 1 177 ? -2.443 10.097 5.166 1.00 95.06 177 ALA A CA 1
ATOM 1307 C C . ALA A 1 177 ? -1.510 11.139 5.812 1.00 95.06 177 ALA A C 1
ATOM 1309 O O . ALA A 1 177 ? -1.363 11.157 7.037 1.00 95.06 177 ALA A O 1
ATOM 1310 N N . ILE A 1 178 ? -0.912 12.031 5.013 1.00 95.38 178 ILE A N 1
ATOM 1311 C CA . ILE A 1 178 ? -0.108 13.154 5.516 1.00 95.38 178 ILE A CA 1
ATOM 1312 C C . ILE A 1 178 ? -0.981 14.102 6.347 1.00 95.38 178 ILE A C 1
ATOM 1314 O O . ILE A 1 178 ? -0.600 14.425 7.473 1.00 95.38 178 ILE A O 1
ATOM 1318 N N . ALA A 1 179 ? -2.157 14.487 5.841 1.00 95.94 179 ALA A N 1
ATOM 1319 C CA . ALA A 1 179 ? -3.087 15.377 6.538 1.00 95.94 179 ALA A CA 1
ATOM 1320 C C . ALA A 1 179 ? -3.589 14.772 7.862 1.00 95.94 179 ALA A C 1
ATOM 1322 O O . ALA A 1 179 ? -3.592 15.446 8.889 1.00 95.94 179 ALA A O 1
ATOM 1323 N N . VAL A 1 180 ? -3.926 13.476 7.868 1.00 95.12 180 VAL A N 1
ATOM 1324 C CA . VAL A 1 180 ? -4.268 12.714 9.085 1.00 95.12 180 VAL A CA 1
ATOM 1325 C C . VAL A 1 180 ? -3.123 12.751 10.094 1.00 95.12 180 VAL A C 1
ATOM 1327 O O . VAL A 1 180 ? -3.325 13.059 11.269 1.00 95.12 180 VAL A O 1
ATOM 1330 N N . GLY A 1 181 ? -1.903 12.449 9.644 1.00 94.75 181 GLY A N 1
ATOM 1331 C CA . GLY A 1 181 ? -0.725 12.444 10.505 1.00 94.75 181 GLY A CA 1
ATOM 1332 C C . GLY A 1 181 ? -0.375 13.829 11.053 1.00 94.75 181 GLY A C 1
ATOM 1333 O O . GLY A 1 181 ? 0.147 13.931 12.163 1.00 94.75 181 GLY A O 1
ATOM 1334 N N . GLU A 1 182 ? -0.644 14.892 10.295 1.00 95.94 182 GLU A N 1
ATOM 1335 C CA . GLU A 1 182 ? -0.497 16.274 10.749 1.00 95.94 182 GLU A CA 1
ATOM 1336 C C . GLU A 1 182 ? -1.536 16.635 11.806 1.00 95.94 182 GLU A C 1
ATOM 1338 O O . GLU A 1 182 ? -1.132 17.024 12.899 1.00 95.94 182 GLU A O 1
ATOM 1343 N N . ALA A 1 183 ? -2.822 16.389 11.544 1.00 95.81 183 ALA A N 1
ATOM 1344 C CA . ALA A 1 183 ? -3.901 16.657 12.492 1.00 95.81 183 ALA A CA 1
ATOM 1345 C C . ALA A 1 183 ? -3.674 15.981 13.849 1.00 95.81 183 ALA A C 1
ATOM 1347 O O . ALA A 1 183 ? -3.800 16.631 14.8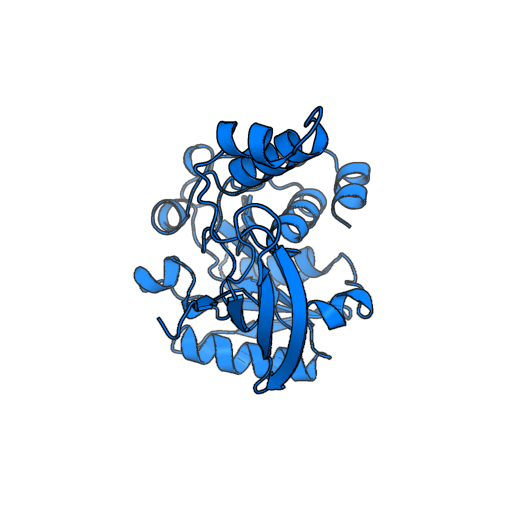80 1.00 95.81 183 ALA A O 1
ATOM 1348 N N . ILE A 1 184 ? -3.253 14.710 13.864 1.00 95.25 184 ILE A N 1
ATOM 1349 C CA . ILE A 1 184 ? -2.938 13.994 15.114 1.00 95.25 184 ILE A CA 1
ATOM 1350 C C . ILE A 1 184 ? -1.740 14.627 15.829 1.00 95.25 184 ILE A C 1
ATOM 1352 O O . ILE A 1 184 ? -1.742 14.775 17.048 1.00 95.25 184 ILE A O 1
ATOM 1356 N N . ARG A 1 185 ? -0.685 14.977 15.087 1.00 95.62 185 ARG A N 1
ATOM 1357 C CA . ARG A 1 185 ? 0.573 15.477 15.658 1.00 95.62 185 ARG A CA 1
ATOM 1358 C C . ARG A 1 185 ? 0.446 16.894 16.217 1.00 95.62 185 ARG A C 1
ATOM 1360 O O . ARG A 1 185 ? 1.185 17.234 17.138 1.00 95.62 185 ARG A O 1
ATOM 1367 N N . THR A 1 186 ? -0.418 17.720 15.634 1.00 95.19 186 THR A N 1
ATOM 1368 C CA . THR A 1 186 ? -0.611 19.122 16.029 1.00 95.19 186 THR A CA 1
ATOM 1369 C C . THR A 1 186 ? -1.885 19.353 16.838 1.00 95.19 186 THR A C 1
ATOM 1371 O O . THR A 1 186 ? -2.180 20.506 17.151 1.00 95.19 186 THR A O 1
ATOM 1374 N N . ALA A 1 187 ? -2.636 18.295 17.167 1.00 94.88 187 ALA A N 1
ATOM 1375 C CA . ALA A 1 187 ? -3.841 18.391 17.983 1.00 94.88 187 ALA A CA 1
ATOM 1376 C C . ALA A 1 187 ? -3.516 19.019 19.354 1.00 94.88 187 ALA A C 1
ATOM 1378 O O . ALA A 1 187 ? -2.570 18.578 20.015 1.00 94.88 187 ALA A O 1
ATOM 1379 N N . PRO A 1 188 ? -4.263 20.050 19.791 1.00 91.25 188 PRO A N 1
ATOM 1380 C CA . PRO A 1 188 ? -4.030 20.686 21.085 1.00 91.25 188 PRO A CA 1
ATOM 1381 C C . PRO A 1 188 ? -4.470 19.798 22.255 1.00 91.25 188 PRO A C 1
ATOM 1383 O O . PRO A 1 188 ? -3.783 19.764 23.274 1.00 91.25 188 PRO A O 1
ATOM 1386 N N . ASP A 1 189 ? -5.587 19.084 22.083 1.00 89.38 189 ASP A N 1
ATOM 1387 C CA . ASP A 1 189 ? -6.233 18.246 23.093 1.00 89.38 189 ASP A CA 1
ATOM 1388 C C . ASP A 1 189 ? -6.603 16.877 22.485 1.00 89.38 189 ASP A C 1
ATOM 1390 O O . ASP A 1 189 ? -5.714 16.092 22.153 1.00 89.38 189 ASP A O 1
ATOM 1394 N N . ASP A 1 190 ? -7.895 16.571 22.333 1.00 88.19 190 ASP A N 1
ATOM 1395 C CA . ASP A 1 190 ? -8.356 15.305 21.765 1.00 88.19 190 ASP A CA 1
ATOM 1396 C C . ASP A 1 190 ? -8.038 15.239 20.254 1.00 88.19 190 ASP A C 1
ATOM 1398 O O . ASP A 1 190 ? -8.560 16.045 19.476 1.00 88.19 190 ASP A O 1
ATOM 1402 N N . PRO A 1 191 ? -7.201 14.288 19.790 1.00 90.94 191 PRO A N 1
ATOM 1403 C CA . PRO A 1 191 ? -6.888 14.154 18.371 1.00 90.94 191 PRO A CA 1
ATOM 1404 C C . PRO A 1 191 ? -8.113 13.835 17.505 1.00 90.94 191 PRO A C 1
ATOM 1406 O O . PRO A 1 191 ? -8.066 14.090 16.301 1.00 90.94 191 PRO A O 1
ATOM 1409 N N . PHE A 1 192 ? -9.202 13.297 18.066 1.00 90.62 192 PHE A N 1
ATOM 1410 C CA . PHE A 1 192 ? -10.415 13.007 17.300 1.00 90.62 192 PHE A CA 1
ATOM 1411 C C . PHE A 1 192 ? -11.123 14.273 16.807 1.00 90.62 192 PHE A C 1
ATOM 1413 O O . PHE A 1 192 ? -11.658 14.254 15.697 1.00 90.62 192 PHE A O 1
ATOM 1420 N N . ASP A 1 193 ? -11.057 15.377 17.559 1.00 91.31 193 ASP A N 1
ATOM 1421 C CA . ASP A 1 193 ? -11.617 16.665 17.134 1.00 91.31 193 ASP A CA 1
ATOM 1422 C C . ASP A 1 193 ? -10.869 17.198 15.907 1.00 91.31 193 ASP A C 1
ATOM 1424 O O . ASP A 1 193 ? -11.480 17.536 14.895 1.00 91.31 193 ASP A O 1
ATOM 1428 N N . SER A 1 194 ? -9.532 17.192 15.951 1.00 93.62 194 SER A N 1
ATOM 1429 C CA . SER A 1 194 ? -8.700 17.610 14.814 1.00 93.62 194 SER A CA 1
ATOM 1430 C C . SER A 1 194 ? -8.839 16.670 13.612 1.00 93.62 194 SER A C 1
ATOM 1432 O O . SER A 1 194 ? -8.837 17.116 12.467 1.00 93.62 194 SER A O 1
ATOM 1434 N N . LEU A 1 195 ? -8.990 15.363 13.841 1.00 93.94 195 LEU A N 1
ATOM 1435 C CA . LEU A 1 195 ? -9.218 14.401 12.762 1.00 93.94 195 LEU A CA 1
ATOM 1436 C C . LEU A 1 195 ? -10.571 14.606 12.069 1.00 93.94 195 LEU A C 1
ATOM 1438 O O . LEU A 1 195 ? -10.649 14.439 10.852 1.00 93.94 195 LEU A O 1
ATOM 1442 N N . ALA A 1 196 ? -11.618 14.993 12.804 1.00 92.38 196 ALA A N 1
ATOM 1443 C CA . ALA A 1 196 ? -12.939 15.256 12.232 1.00 92.38 196 ALA A CA 1
ATOM 1444 C C . ALA A 1 196 ? -12.942 16.430 11.231 1.00 92.38 196 ALA A C 1
ATOM 1446 O O . ALA A 1 196 ? -13.817 16.496 10.367 1.00 92.38 196 ALA A O 1
ATOM 1447 N N . GLU A 1 197 ? -11.957 17.332 11.310 1.00 90.56 197 GLU A N 1
ATOM 1448 C CA . GLU A 1 197 ? -11.764 18.419 10.340 1.00 90.56 197 GLU A CA 1
ATOM 1449 C C . GLU A 1 197 ? -11.129 17.941 9.022 1.00 90.56 197 GLU A C 1
ATOM 1451 O O . GLU A 1 197 ? -11.299 18.586 7.986 1.00 90.56 197 GLU A O 1
ATOM 1456 N N . VAL A 1 198 ? -10.414 16.808 9.040 1.00 92.38 198 VAL A N 1
ATOM 1457 C CA . VAL A 1 198 ? -9.666 16.277 7.885 1.00 92.38 198 VAL A CA 1
ATOM 1458 C C . VAL A 1 198 ? -10.435 15.185 7.144 1.00 92.38 198 VAL A C 1
ATOM 1460 O O . VAL A 1 198 ? -10.341 15.085 5.920 1.00 92.38 198 VAL A O 1
ATOM 1463 N N . LEU A 1 199 ? -11.203 14.360 7.858 1.00 90.81 199 LEU A N 1
ATOM 1464 C CA . LEU A 1 199 ? -11.986 13.279 7.267 1.00 90.81 199 LEU A CA 1
ATOM 1465 C C . LEU A 1 199 ? -13.291 13.029 8.032 1.00 90.81 199 LEU A C 1
ATOM 1467 O O . LEU A 1 199 ? -13.358 13.251 9.240 1.00 90.81 199 LEU A O 1
ATOM 1471 N N . PRO A 1 200 ? -14.336 12.514 7.356 1.00 90.00 200 PRO A N 1
ATOM 1472 C CA . PRO A 1 200 ? -15.559 12.118 8.035 1.00 90.00 200 PRO A CA 1
ATOM 1473 C C . PRO A 1 200 ? -15.281 10.949 8.984 1.00 90.00 200 PRO A C 1
ATOM 1475 O O . PRO A 1 200 ? -14.848 9.875 8.563 1.00 90.00 200 PRO A O 1
ATOM 1478 N N . LEU A 1 201 ? -15.582 11.151 10.264 1.00 91.44 201 LEU A N 1
ATOM 1479 C CA . LEU A 1 201 ? -15.473 10.127 11.295 1.00 91.44 201 LEU A CA 1
ATOM 1480 C C . LEU A 1 201 ? -16.853 9.650 11.736 1.00 91.44 201 LEU A C 1
ATOM 1482 O O . LEU A 1 201 ? -17.816 10.415 11.800 1.00 91.44 201 LEU A O 1
ATOM 1486 N N . ARG A 1 202 ? -16.928 8.372 12.100 1.00 91.69 202 ARG A N 1
ATOM 1487 C CA . ARG A 1 202 ? -18.073 7.799 12.801 1.00 91.69 202 ARG A CA 1
ATOM 1488 C C . ARG A 1 202 ? -17.566 7.074 14.036 1.00 91.69 202 ARG A C 1
ATOM 1490 O O . ARG A 1 202 ? -16.872 6.070 13.909 1.00 91.69 202 ARG A O 1
ATOM 1497 N N . SER A 1 203 ? -17.929 7.578 15.212 1.00 91.38 203 SER A N 1
ATOM 1498 C CA . SER A 1 203 ? -17.686 6.858 16.461 1.00 91.38 203 SER A CA 1
ATOM 1499 C C . SER A 1 203 ? -18.604 5.636 16.526 1.00 91.38 203 SER A C 1
ATOM 1501 O O . SER A 1 203 ? -19.807 5.754 16.279 1.00 91.38 203 SER A O 1
ATOM 1503 N N . LEU A 1 204 ? -18.025 4.467 16.805 1.00 93.94 204 LEU A N 1
ATOM 1504 C CA . LEU A 1 204 ? -18.771 3.228 17.038 1.00 93.94 204 LEU A CA 1
ATOM 1505 C C . LEU A 1 204 ? -18.976 2.999 18.540 1.00 93.94 204 LEU A C 1
ATOM 1507 O O . LEU A 1 204 ? -20.103 2.760 18.977 1.00 93.94 204 LEU A O 1
ATOM 1511 N N . LEU A 1 205 ? -17.887 3.101 19.311 1.00 94.81 205 LEU A N 1
ATOM 1512 C CA . LEU A 1 205 ? -17.855 2.899 20.757 1.00 94.81 205 LEU A CA 1
ATOM 1513 C C . LEU A 1 205 ? -16.587 3.531 21.360 1.00 94.81 205 LEU A C 1
ATOM 1515 O O . LEU A 1 205 ? -15.496 3.398 20.800 1.00 94.81 205 LEU A O 1
ATOM 1519 N N . VAL A 1 206 ? -16.722 4.169 22.523 1.00 95.25 206 VAL A N 1
ATOM 1520 C CA . VAL A 1 206 ? -15.623 4.605 23.392 1.00 95.25 206 VAL A CA 1
ATOM 1521 C C . VAL A 1 206 ? -15.481 3.611 24.535 1.00 95.25 206 VAL A C 1
ATOM 1523 O O . VAL A 1 206 ? -16.356 3.475 25.390 1.00 95.25 206 VAL A O 1
ATOM 1526 N N . GLY A 1 207 ? -14.355 2.906 24.587 1.00 95.94 207 GLY A N 1
ATOM 1527 C CA . GLY A 1 207 ? -14.210 1.807 25.529 1.00 95.94 207 GLY A CA 1
ATOM 1528 C C . GLY A 1 207 ? -12.786 1.355 25.770 1.00 95.94 207 GLY A C 1
ATOM 1529 O O . GLY A 1 207 ? -11.814 1.930 25.279 1.00 95.94 207 GLY A O 1
ATOM 1530 N N . LYS A 1 208 ? -12.677 0.288 26.555 1.00 97.19 208 LYS A N 1
ATOM 1531 C CA . LYS A 1 208 ? -11.419 -0.374 26.874 1.00 97.19 208 LYS A CA 1
ATOM 1532 C C . LYS A 1 208 ? -11.366 -1.722 26.166 1.00 97.19 208 LYS A C 1
ATOM 1534 O O . LYS A 1 208 ? -12.297 -2.511 26.271 1.00 97.19 208 LYS A O 1
ATOM 1539 N N . VAL A 1 209 ? -10.239 -2.013 25.518 1.00 97.69 209 VAL A N 1
ATOM 1540 C CA . VAL A 1 209 ? -9.942 -3.369 25.036 1.00 97.69 209 VAL A CA 1
ATOM 1541 C C . VAL A 1 209 ? -9.762 -4.286 26.247 1.00 97.69 209 VAL A C 1
ATOM 1543 O O . VAL A 1 209 ? -8.861 -4.060 27.064 1.00 97.69 209 VAL A O 1
ATOM 1546 N N . VAL A 1 210 ? -10.628 -5.289 26.383 1.00 97.81 210 VAL A N 1
ATOM 1547 C CA . VAL A 1 210 ? -10.624 -6.226 27.520 1.00 97.81 210 VAL A CA 1
ATOM 1548 C C . VAL A 1 210 ? -10.109 -7.608 27.155 1.00 97.81 210 VAL A C 1
ATOM 1550 O O . VAL A 1 210 ? -9.556 -8.279 28.025 1.00 97.81 210 VAL A O 1
ATOM 1553 N N . ASP A 1 211 ? -10.219 -7.996 25.885 1.00 96.81 211 ASP A N 1
ATOM 1554 C CA . ASP A 1 211 ? -9.691 -9.260 25.387 1.00 96.81 211 ASP A CA 1
ATOM 1555 C C . ASP A 1 211 ? -9.212 -9.141 23.939 1.00 96.81 211 ASP A C 1
ATOM 1557 O O . ASP A 1 211 ? -9.708 -8.318 23.165 1.00 96.81 211 ASP A O 1
ATOM 1561 N N . VAL A 1 212 ? -8.211 -9.949 23.593 1.00 96.50 212 VAL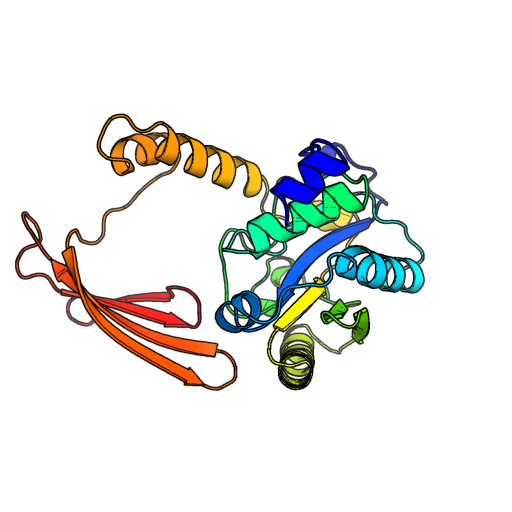 A N 1
ATOM 1562 C CA . VAL A 1 212 ? -7.683 -10.072 22.234 1.00 96.50 212 VAL A CA 1
ATOM 1563 C C . VAL A 1 212 ? -7.246 -11.517 21.998 1.00 96.50 212 VAL A C 1
ATOM 1565 O O . VAL A 1 212 ? -6.187 -11.940 22.470 1.00 96.50 212 VAL A O 1
ATOM 1568 N N . GLU A 1 213 ? -8.005 -12.248 21.187 1.00 93.88 213 GLU A N 1
ATOM 1569 C CA . GLU A 1 213 ? -7.624 -13.576 20.705 1.00 93.88 213 GLU A CA 1
ATOM 1570 C C . GLU A 1 213 ? -6.928 -13.453 19.346 1.00 93.88 213 GLU A C 1
ATOM 1572 O O . GLU A 1 213 ? -7.416 -12.777 18.443 1.00 93.88 213 GLU A O 1
ATOM 1577 N N . ARG A 1 214 ? -5.772 -14.106 19.169 1.00 90.81 214 ARG A N 1
ATOM 1578 C CA . ARG A 1 214 ? -5.018 -14.107 17.903 1.00 90.81 214 ARG A CA 1
ATOM 1579 C C . ARG A 1 214 ? -4.478 -15.489 17.585 1.00 90.81 214 ARG A C 1
ATOM 1581 O O . ARG A 1 214 ? -3.876 -16.141 18.435 1.00 90.81 214 ARG A O 1
ATOM 1588 N N . ARG A 1 215 ? -4.594 -15.884 16.321 1.00 85.38 215 ARG A N 1
ATOM 1589 C CA . ARG A 1 215 ? -4.004 -17.107 15.769 1.00 85.38 215 ARG A CA 1
ATOM 1590 C C . ARG A 1 215 ? -3.440 -16.864 14.375 1.00 85.38 215 ARG A C 1
ATOM 1592 O O . ARG A 1 215 ? -3.991 -16.084 13.605 1.00 85.38 215 ARG A O 1
ATOM 1599 N N . THR A 1 216 ? -2.360 -17.561 14.036 1.00 78.00 216 THR A N 1
ATOM 1600 C CA . THR A 1 216 ? -1.799 -17.546 12.680 1.00 78.00 216 THR A CA 1
ATOM 1601 C C . THR A 1 216 ? -2.281 -18.778 11.927 1.00 78.00 216 THR A C 1
ATOM 1603 O O . THR A 1 216 ? -1.932 -19.899 12.289 1.00 78.00 216 THR A O 1
ATOM 1606 N N . GLU A 1 217 ? -3.068 -18.580 10.874 1.00 76.44 217 GLU A N 1
ATOM 1607 C CA . GLU A 1 217 ? -3.651 -19.657 10.072 1.00 76.44 217 GLU A CA 1
ATOM 1608 C C . GLU A 1 217 ? -3.596 -19.292 8.583 1.00 76.44 217 GLU A C 1
ATOM 1610 O O . GLU A 1 217 ? -3.919 -18.172 8.191 1.00 76.44 217 GLU A O 1
ATOM 1615 N N . GLY A 1 218 ? -3.132 -20.219 7.736 1.00 70.81 218 GLY A N 1
ATOM 1616 C CA . GLY A 1 218 ? -3.065 -20.004 6.282 1.00 70.81 218 GLY A CA 1
ATOM 1617 C C . GLY A 1 218 ? -2.156 -18.850 5.828 1.00 70.81 218 GLY A C 1
ATOM 1618 O O . GLY A 1 218 ? -2.325 -18.347 4.723 1.00 70.81 218 GLY A O 1
ATOM 1619 N N . GLY A 1 219 ? -1.208 -18.412 6.665 1.00 70.50 219 GLY A N 1
ATOM 1620 C CA . GLY A 1 219 ? -0.344 -17.259 6.378 1.00 70.50 219 GLY A CA 1
ATOM 1621 C C . GLY A 1 219 ? -0.977 -15.899 6.694 1.00 70.50 219 GLY A C 1
ATOM 1622 O O . GLY A 1 219 ? -0.475 -14.883 6.215 1.00 70.50 219 GLY A O 1
ATOM 1623 N N . PHE A 1 220 ? -2.053 -15.880 7.484 1.00 74.19 220 PHE A N 1
ATOM 1624 C CA . PHE A 1 220 ? -2.719 -14.674 7.979 1.00 74.19 220 PHE A CA 1
ATOM 1625 C C . PHE A 1 220 ? -2.823 -14.697 9.505 1.00 74.19 220 PHE A C 1
ATOM 1627 O O . PHE A 1 220 ? -2.956 -15.768 10.100 1.00 74.19 220 PHE A O 1
ATOM 1634 N N . VAL A 1 221 ? -2.814 -13.521 10.133 1.00 81.06 221 VAL A N 1
ATOM 1635 C CA . VAL A 1 221 ? -3.174 -13.360 11.547 1.00 81.06 221 VAL A CA 1
ATOM 1636 C C . VAL A 1 221 ? -4.678 -13.141 11.626 1.00 81.06 221 VAL A C 1
ATOM 1638 O O . VAL A 1 221 ? -5.175 -12.146 11.115 1.00 81.06 221 VAL A O 1
ATOM 1641 N N . ARG A 1 222 ? -5.408 -14.061 12.250 1.00 88.25 222 ARG A N 1
ATOM 1642 C CA . ARG A 1 222 ? -6.864 -13.995 12.427 1.00 88.25 222 ARG A CA 1
ATOM 1643 C C . ARG A 1 222 ? -7.218 -13.913 13.901 1.00 88.25 222 ARG A C 1
ATOM 1645 O O . ARG A 1 222 ? -6.494 -14.475 14.726 1.00 88.25 222 ARG A O 1
ATOM 1652 N N . GLY A 1 223 ? -8.330 -13.270 14.225 1.00 92.25 223 GLY A N 1
ATOM 1653 C CA . GLY A 1 223 ? -8.777 -13.189 15.607 1.00 92.25 223 GLY A CA 1
ATOM 1654 C C . GLY A 1 223 ? -9.859 -12.154 15.851 1.00 92.25 223 GLY A C 1
ATOM 1655 O O . GLY A 1 223 ? -10.385 -11.568 14.905 1.00 92.25 223 GLY A O 1
ATOM 1656 N N . SER A 1 224 ? -10.132 -11.943 17.135 1.00 95.38 224 SER A N 1
ATOM 1657 C CA . SER A 1 224 ? -11.150 -11.021 17.625 1.00 95.38 224 SER A CA 1
ATOM 1658 C C . SER A 1 224 ? -10.586 -10.143 18.738 1.00 95.38 224 SER A C 1
ATOM 1660 O O . SER A 1 224 ? -9.703 -10.568 19.491 1.00 95.38 224 SER A O 1
ATOM 1662 N N . ALA A 1 225 ? -11.047 -8.898 18.811 1.00 96.88 225 ALA A N 1
ATOM 1663 C CA . ALA A 1 225 ? -10.751 -7.978 19.901 1.00 96.88 225 ALA A CA 1
ATOM 1664 C C . ALA A 1 225 ? -12.056 -7.458 20.505 1.00 96.88 225 ALA A C 1
ATOM 1666 O O . ALA A 1 225 ? -12.831 -6.803 19.812 1.00 96.88 225 ALA A O 1
ATOM 1667 N N . THR A 1 226 ? -12.251 -7.699 21.799 1.00 97.12 226 THR A N 1
ATOM 1668 C CA . THR A 1 226 ? -13.453 -7.287 22.531 1.00 97.12 226 THR A CA 1
ATOM 1669 C C . THR A 1 226 ? -13.210 -5.958 23.233 1.00 97.12 226 THR A C 1
ATOM 1671 O O . THR A 1 226 ? -12.235 -5.790 23.981 1.00 97.12 226 THR A O 1
ATOM 1674 N N . ILE A 1 227 ? -14.114 -5.008 23.007 1.00 97.81 227 ILE A N 1
ATOM 1675 C CA . ILE A 1 227 ? -14.084 -3.670 23.593 1.00 97.81 227 ILE A CA 1
ATOM 1676 C C . ILE A 1 227 ? -15.319 -3.490 24.475 1.00 97.81 227 ILE A C 1
ATOM 1678 O O . ILE A 1 227 ? -16.448 -3.524 23.992 1.00 97.81 227 ILE A O 1
ATOM 1682 N N . GLU A 1 228 ? -15.101 -3.253 25.769 1.00 97.94 228 GLU A N 1
ATOM 1683 C CA . GLU A 1 228 ? -16.16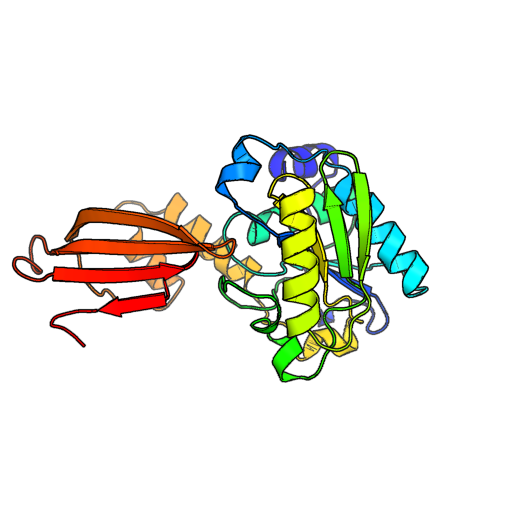5 -2.883 26.706 1.00 97.94 228 GLU A CA 1
ATOM 1684 C C . GLU A 1 228 ? -16.316 -1.362 26.753 1.00 97.94 228 GLU A C 1
ATOM 1686 O O . GLU A 1 228 ? -15.347 -0.633 26.999 1.00 97.94 228 GLU A O 1
ATOM 1691 N N . GLY A 1 229 ? -17.539 -0.886 26.526 1.00 97.69 229 GLY A N 1
ATOM 1692 C CA . GLY A 1 229 ? -17.877 0.528 26.530 1.00 97.69 229 GLY A CA 1
ATOM 1693 C C . GLY A 1 229 ? -17.676 1.186 27.893 1.00 97.69 229 GLY A C 1
ATOM 1694 O O . GLY A 1 229 ? -17.857 0.591 28.959 1.00 97.69 229 GLY A O 1
ATOM 1695 N N . THR A 1 230 ? -17.276 2.450 27.854 1.00 96.94 230 THR A N 1
ATOM 1696 C CA . THR A 1 230 ? -16.970 3.278 29.024 1.00 96.94 230 THR A CA 1
ATOM 1697 C C . THR A 1 230 ? -17.708 4.608 28.930 1.00 96.94 230 THR A C 1
ATOM 1699 O O . THR A 1 230 ? -18.150 4.999 27.855 1.00 96.94 230 THR A O 1
ATOM 1702 N N . ALA A 1 231 ? -17.8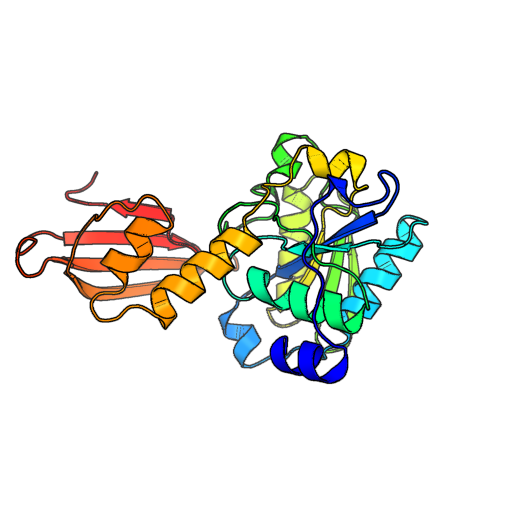32 5.322 30.054 1.00 94.56 231 ALA A N 1
ATOM 1703 C CA . ALA A 1 231 ? -18.552 6.595 30.119 1.00 94.56 231 ALA A CA 1
ATOM 1704 C C . ALA A 1 231 ? -19.977 6.481 29.536 1.00 94.56 231 ALA A C 1
ATOM 1706 O O . ALA A 1 231 ? -20.786 5.725 30.071 1.00 94.56 231 ALA A O 1
ATOM 1707 N N . GLU A 1 232 ? -20.282 7.213 28.464 1.00 94.88 232 GLU A N 1
ATOM 1708 C CA . GLU A 1 232 ? -21.601 7.211 27.817 1.00 94.88 232 GLU A CA 1
ATOM 1709 C C . GLU A 1 232 ? -21.950 5.863 27.165 1.00 94.88 232 GLU A C 1
ATOM 1711 O O . GLU A 1 232 ? -23.127 5.541 27.031 1.00 94.88 232 GLU A O 1
ATOM 1716 N N . ASP A 1 233 ? -20.943 5.039 26.858 1.00 96.69 233 ASP A N 1
ATOM 1717 C CA . ASP A 1 233 ? -21.103 3.713 26.254 1.00 96.69 233 ASP A CA 1
ATOM 1718 C C . ASP A 1 233 ? -21.105 2.573 27.284 1.00 96.69 233 ASP A C 1
ATOM 1720 O O . ASP A 1 233 ? -21.024 1.397 26.925 1.00 96.69 233 ASP A O 1
ATOM 1724 N N . GLN A 1 234 ? -21.178 2.882 28.582 1.00 96.69 234 GLN A N 1
ATOM 1725 C CA . GLN A 1 234 ? -21.122 1.861 29.625 1.00 96.69 234 GLN A CA 1
ATOM 1726 C C . GLN A 1 234 ? -22.221 0.796 29.454 1.00 96.69 234 GLN A C 1
ATOM 1728 O O . GLN A 1 234 ? -23.410 1.102 29.408 1.00 96.69 234 GLN A O 1
ATOM 1733 N N . GLY A 1 235 ? -21.806 -0.475 29.438 1.00 95.50 235 GLY A N 1
ATOM 1734 C CA . GLY A 1 235 ? -22.694 -1.632 29.272 1.00 95.50 235 GLY A CA 1
ATOM 1735 C C . GLY A 1 235 ? -22.811 -2.141 27.834 1.00 95.50 235 GLY A C 1
ATOM 1736 O O . GLY A 1 235 ? -23.399 -3.200 27.635 1.00 95.50 235 GLY A O 1
ATOM 1737 N N . ARG A 1 236 ? -22.230 -1.432 26.859 1.00 97.12 236 ARG A N 1
ATOM 1738 C CA . ARG A 1 236 ? -22.087 -1.889 25.471 1.00 97.12 236 ARG A CA 1
ATOM 1739 C C . ARG A 1 236 ? -20.828 -2.744 25.309 1.00 97.12 236 ARG A C 1
ATOM 1741 O O . ARG A 1 236 ? -19.826 -2.498 25.987 1.00 97.12 236 ARG A O 1
ATOM 1748 N N . VAL A 1 237 ? -20.870 -3.720 24.406 1.00 97.00 237 VAL A N 1
ATOM 1749 C CA . VAL A 1 237 ? -19.722 -4.565 24.041 1.00 97.00 237 VAL A CA 1
ATOM 1750 C C . VAL A 1 237 ? -19.636 -4.634 22.523 1.00 97.00 237 VAL A C 1
ATOM 1752 O O . VAL A 1 237 ? -20.625 -4.950 21.869 1.00 97.00 237 VAL A O 1
ATOM 1755 N N . LEU A 1 238 ? -18.457 -4.334 21.981 1.00 97.69 238 LEU A N 1
ATOM 1756 C CA . LEU A 1 238 ? -18.175 -4.383 20.549 1.00 97.69 238 LEU A CA 1
ATOM 1757 C C . LEU A 1 238 ? -17.028 -5.358 20.290 1.00 97.69 238 LEU A C 1
ATOM 1759 O O . LEU A 1 238 ? -15.929 -5.171 20.820 1.00 97.69 238 LEU A O 1
ATOM 1763 N N . ASP A 1 239 ? -17.268 -6.348 19.440 1.00 97.00 239 ASP A N 1
ATOM 1764 C CA . ASP A 1 239 ? -16.247 -7.286 18.981 1.00 97.00 239 ASP A CA 1
ATOM 1765 C C . ASP A 1 239 ? -15.734 -6.871 17.601 1.00 97.00 239 ASP A C 1
ATOM 1767 O O . ASP A 1 239 ? -16.509 -6.625 16.678 1.00 97.00 239 ASP A O 1
ATOM 1771 N N . ILE A 1 240 ? -14.414 -6.779 17.441 1.00 96.69 240 ILE A N 1
ATOM 1772 C CA . ILE A 1 240 ? -13.769 -6.500 16.154 1.00 96.69 240 ILE A CA 1
ATOM 1773 C C . ILE A 1 240 ? -13.116 -7.776 15.631 1.00 96.69 240 ILE A C 1
ATOM 1775 O O . ILE A 1 240 ? -12.079 -8.197 16.143 1.00 96.69 240 ILE A O 1
ATOM 1779 N N . GLU A 1 241 ? -13.670 -8.333 14.557 1.00 94.88 241 GLU A N 1
ATOM 1780 C CA . GLU A 1 241 ? -13.094 -9.468 13.833 1.00 94.88 241 GLU A CA 1
ATOM 1781 C C . GLU A 1 241 ? -12.062 -8.979 12.808 1.00 94.88 241 GLU A C 1
ATOM 1783 O O . GLU A 1 241 ? -12.333 -8.082 11.996 1.00 94.88 241 GLU A O 1
ATOM 1788 N N . PHE A 1 242 ? -10.874 -9.586 12.809 1.00 91.31 242 PHE A N 1
ATOM 1789 C CA . PHE A 1 242 ? -9.770 -9.189 11.934 1.00 91.31 242 PHE A CA 1
ATOM 1790 C C . PHE A 1 242 ? -9.070 -10.368 11.242 1.00 91.31 242 PHE A C 1
ATOM 1792 O O . PHE A 1 242 ? -8.951 -11.475 11.773 1.00 91.31 242 PHE A O 1
ATOM 1799 N N . GLN A 1 243 ? -8.541 -10.093 10.046 1.00 86.75 243 GLN A N 1
ATOM 1800 C CA . GLN A 1 243 ? -7.580 -10.926 9.315 1.00 86.75 243 GLN A CA 1
ATOM 1801 C C . GLN A 1 243 ? -6.466 -10.009 8.807 1.00 86.75 243 GLN A C 1
ATOM 1803 O O . GLN A 1 243 ? -6.614 -9.443 7.734 1.00 86.75 243 GLN A O 1
ATOM 1808 N N . ASN A 1 244 ? -5.375 -9.861 9.563 1.00 79.69 244 ASN A N 1
ATOM 1809 C CA . ASN A 1 244 ? -4.372 -8.785 9.467 1.00 79.69 244 ASN A CA 1
ATOM 1810 C C . ASN A 1 244 ? -4.962 -7.371 9.661 1.00 79.69 244 ASN A C 1
ATOM 1812 O O . ASN A 1 244 ? -4.443 -6.599 10.464 1.00 79.69 244 ASN A O 1
ATOM 1816 N N . GLU A 1 245 ? -6.079 -7.073 9.001 1.00 86.56 245 GLU A N 1
ATOM 1817 C CA . GLU A 1 245 ? -6.855 -5.842 9.077 1.00 86.56 245 GLU A CA 1
ATOM 1818 C C . GLU A 1 245 ? -8.205 -6.065 9.774 1.00 86.56 245 GLU A C 1
ATOM 1820 O O . GLU A 1 245 ? -8.772 -7.158 9.719 1.00 86.56 245 GLU A O 1
ATOM 1825 N N . ASN A 1 246 ? -8.754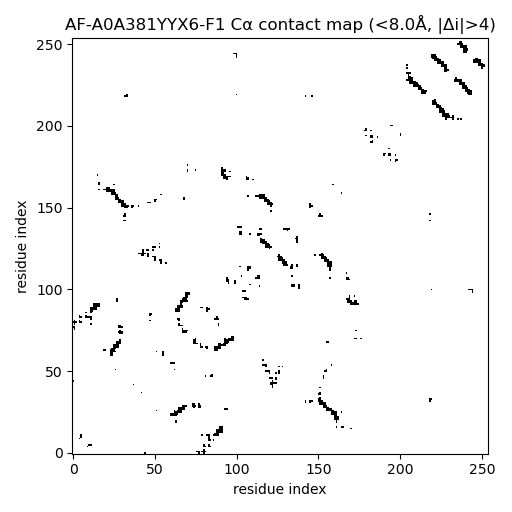 -5.008 10.384 1.00 91.00 246 ASN A N 1
ATOM 1826 C CA . ASN A 1 246 ? -10.102 -5.016 10.962 1.00 91.00 246 ASN A CA 1
ATOM 1827 C C . ASN A 1 246 ? -11.151 -5.111 9.844 1.00 91.00 246 ASN A C 1
ATOM 1829 O O . ASN A 1 246 ? -11.209 -4.238 8.965 1.00 91.00 246 ASN A O 1
ATOM 1833 N N . LEU A 1 247 ? -11.969 -6.164 9.880 1.00 90.31 247 LEU A N 1
ATOM 1834 C CA . LEU A 1 247 ? -12.924 -6.492 8.820 1.00 90.31 247 LEU A CA 1
ATOM 1835 C C . LEU A 1 247 ? -14.363 -6.168 9.209 1.00 90.31 247 LEU A C 1
ATOM 1837 O O . LEU A 1 247 ? -15.093 -5.594 8.403 1.00 90.31 247 LEU A O 1
ATOM 1841 N N . VAL A 1 248 ? -14.766 -6.543 10.424 1.00 93.69 248 VAL A N 1
ATOM 1842 C CA . VAL A 1 248 ? -16.147 -6.419 10.905 1.00 93.69 248 VAL A CA 1
ATOM 1843 C C . VAL A 1 248 ? -16.128 -5.955 12.356 1.00 93.69 248 VAL A C 1
ATOM 1845 O O . VAL A 1 248 ? -15.263 -6.371 13.122 1.00 93.69 248 VAL A O 1
ATOM 1848 N N . ALA A 1 249 ? -17.071 -5.088 12.710 1.00 95.81 249 ALA A N 1
ATOM 1849 C CA . ALA A 1 249 ? -17.385 -4.745 14.088 1.00 95.81 249 ALA A CA 1
ATOM 1850 C C . ALA A 1 249 ? -18.794 -5.277 14.379 1.00 95.81 249 ALA A C 1
ATOM 1852 O O . ALA A 1 249 ? -19.699 -4.979 13.603 1.00 95.81 249 ALA A O 1
ATOM 1853 N N . ILE A 1 250 ? -18.937 -6.082 15.429 1.00 96.38 250 ILE A N 1
ATOM 1854 C CA . ILE A 1 250 ? -20.158 -6.805 15.793 1.00 96.38 250 ILE A CA 1
ATOM 1855 C C . ILE A 1 250 ? -20.629 -6.287 17.150 1.00 96.38 250 ILE A C 1
ATOM 1857 O O . ILE A 1 250 ? -19.857 -6.281 18.111 1.00 96.38 250 ILE A O 1
ATOM 1861 N N . GLU A 1 251 ? -21.885 -5.864 17.236 1.00 94.50 251 GLU A N 1
ATOM 1862 C CA . GLU A 1 251 ? -22.538 -5.445 18.484 1.00 94.50 251 GLU A CA 1
ATOM 1863 C C . GLU A 1 251 ? -23.870 -6.190 18.601 1.00 94.50 251 GLU A C 1
ATOM 1865 O O . GLU A 1 251 ? -24.616 -6.288 17.632 1.00 94.50 251 GLU A O 1
ATOM 1870 N N . ASP A 1 252 ? -24.157 -6.781 19.764 1.00 88.19 252 ASP A N 1
ATOM 1871 C CA . ASP A 1 252 ? -25.390 -7.550 20.014 1.00 88.19 252 ASP A CA 1
ATOM 1872 C C . ASP A 1 252 ? -25.681 -8.692 19.006 1.00 88.19 252 ASP A C 1
ATOM 1874 O O . ASP A 1 252 ? -26.804 -9.191 18.907 1.00 88.19 252 ASP A O 1
ATOM 1878 N N . GLY A 1 253 ? -24.649 -9.169 18.300 1.00 82.00 253 GLY A N 1
ATOM 1879 C CA . GLY A 1 253 ? -24.739 -10.244 17.308 1.00 82.00 253 GLY A CA 1
ATOM 1880 C C . GLY A 1 253 ? -25.085 -9.797 15.882 1.00 82.00 253 GLY A C 1
ATOM 1881 O O . GLY A 1 253 ? -25.319 -10.674 15.044 1.00 82.00 253 GLY A O 1
ATOM 1882 N N . GLU A 1 254 ? -25.106 -8.488 15.605 1.00 75.38 254 GLU A N 1
ATOM 1883 C CA . GLU A 1 254 ? -25.293 -7.887 14.270 1.00 75.38 254 GLU A CA 1
ATOM 1884 C C . GLU A 1 254 ? -24.017 -7.239 13.716 1.00 75.38 254 GLU A C 1
ATOM 1886 O O . GLU A 1 254 ? -23.217 -6.695 14.513 1.00 75.38 254 GLU A O 1
#

InterPro domains:
  IPR010318 S-Me-THD, N-terminal domain [PF06032] (2-131)
  IPR024071 S-Me-THD, C-terminal domain superfamily [G3DSA:2.40.390.10] (191-254)
  IPR027479 S-Me-THD, N-terminal domain superfamily [G3DSA:3.40.1610.10] (1-187)
  IPR048350 S-Me-THD-like, C-terminal domain [PF20906] (134-254)

Foldseek 3Di:
DLVVLCVVQNFAAEDALVVDDQQAKEWAKDKDFDPVQCVVQPAQLCLLVLQQVVVCVVVVHHHQEYEQQAPEDCSLRVSSSSCSVVVHHYYQWHQALHDDRFQCNGQVVVVVQFQPQKWKAGNVRDIDGDDDDHRVVVRVVVLVVCVVSVGMIIMTTSIDGSNSCVPRIDGNSSVLVVLLVVLQVPPPPDSVVSNVVSDPDDDPADFDFPDWDWDQDPRWIWTKTWTAHDDVRHPWIWIFTDTNDGDDIATPRD

Mean predicted aligned error: 4.15 Å

Organism: NCBI:txid408172

pLDDT: mean 93.82, std 5.36, range [70.5, 98.62]

Sequence (254 aa):
MALHAVEEAGPVPLVDLDDLDPEGLVLPSGMIGAPTVMVEKIPNGAESRVIRSALEARLGRVAVAMMCLEMGGINGVLPVAWAADAGLPLVDGDLMGRAFPEVQMCTPHLYDIPAWPCAIADERLQVVTYETRDNVWLERLVRNTVSTLGGCACSSLYPMTVEVARTPTIRGTVSAAIAVGEAIRTAPDDPFDSLAEVLPLRSLLVGKVVDVERRTEGGFVRGSATIEGTAEDQGRVLDIEFQNENLVAIEDGE